Protein AF-A0A534WRQ4-F1 (afdb_monomer_lite)

Radius of gyration: 38.06 Å; chains: 1; bounding box: 115×47×83 Å

Structure (mmCIF, N/CA/C/O backbone):
data_AF-A0A534WRQ4-F1
#
_entry.id   AF-A0A534WRQ4-F1
#
loop_
_atom_site.group_PDB
_atom_site.id
_atom_site.type_symbol
_atom_site.label_atom_id
_atom_site.label_alt_id
_atom_site.label_comp_id
_atom_site.label_asym_id
_atom_site.label_entity_id
_atom_site.label_seq_id
_atom_site.pdbx_PDB_ins_code
_atom_site.Cartn_x
_atom_site.Cartn_y
_atom_site.Cartn_z
_atom_site.occupancy
_atom_site.B_iso_or_equiv
_atom_site.auth_seq_id
_atom_site.auth_comp_id
_atom_site.auth_asym_id
_atom_site.auth_atom_id
_atom_site.pdbx_PDB_model_num
ATOM 1 N N . MET A 1 1 ? 91.302 -6.970 -4.255 1.00 39.62 1 MET A N 1
ATOM 2 C CA . MET A 1 1 ? 91.090 -6.433 -5.615 1.00 39.62 1 MET A CA 1
ATOM 3 C C . MET A 1 1 ? 91.064 -7.611 -6.567 1.00 39.62 1 MET A C 1
ATOM 5 O O . MET A 1 1 ? 92.084 -8.259 -6.743 1.00 39.62 1 MET A O 1
ATOM 9 N N . ALA A 1 2 ? 89.869 -7.969 -7.032 1.00 38.47 2 ALA A N 1
ATOM 10 C CA . ALA A 1 2 ? 89.645 -9.095 -7.927 1.00 38.47 2 ALA A CA 1
ATOM 11 C C . ALA A 1 2 ? 89.909 -8.672 -9.373 1.00 38.47 2 ALA A C 1
ATOM 13 O O . ALA A 1 2 ? 89.496 -7.590 -9.784 1.00 38.47 2 ALA A O 1
ATOM 14 N N . GLY A 1 3 ? 90.555 -9.540 -10.140 1.00 40.44 3 GLY A N 1
ATOM 15 C CA . GLY A 1 3 ? 90.688 -9.369 -11.576 1.00 40.44 3 GLY A CA 1
ATOM 16 C C . GLY A 1 3 ? 91.765 -10.284 -12.115 1.00 40.44 3 GLY A C 1
ATOM 17 O O . GLY A 1 3 ? 92.932 -9.964 -11.963 1.00 40.44 3 GLY A O 1
ATOM 18 N N . LEU A 1 4 ? 91.346 -11.420 -12.674 1.00 45.25 4 LEU A N 1
ATOM 19 C CA . LEU A 1 4 ? 91.933 -12.155 -13.801 1.00 45.25 4 LEU A CA 1
ATOM 20 C C . LEU A 1 4 ? 91.255 -13.535 -13.854 1.00 45.25 4 LEU A C 1
ATOM 22 O O . LEU A 1 4 ? 91.391 -14.318 -12.924 1.00 45.25 4 LEU A O 1
ATOM 26 N N . GLN A 1 5 ? 90.538 -13.833 -14.936 1.00 46.25 5 GLN A N 1
ATOM 27 C CA . GLN A 1 5 ? 90.868 -14.941 -15.844 1.00 46.25 5 GLN A CA 1
ATOM 28 C C . GLN A 1 5 ? 89.691 -15.278 -16.754 1.00 46.25 5 GLN A C 1
ATOM 30 O O . GLN A 1 5 ? 88.673 -15.844 -16.367 1.00 46.25 5 GLN A O 1
ATOM 35 N N . GLN A 1 6 ? 89.921 -14.994 -18.023 1.00 53.56 6 GLN A N 1
ATOM 36 C CA . GLN A 1 6 ? 89.280 -15.642 -19.144 1.00 53.56 6 GLN A CA 1
ATOM 37 C C . GLN A 1 6 ? 90.076 -16.909 -19.475 1.00 53.56 6 GLN A C 1
ATOM 39 O O . GLN A 1 6 ? 91.280 -16.790 -19.683 1.00 53.56 6 GLN A O 1
ATOM 44 N N . SER A 1 7 ? 89.435 -18.088 -19.524 1.00 44.28 7 SER A N 1
ATOM 45 C CA . SER A 1 7 ? 89.744 -19.194 -20.460 1.00 44.28 7 SER A CA 1
ATOM 46 C C . SER A 1 7 ? 88.982 -20.494 -20.123 1.00 44.28 7 SER A C 1
ATOM 48 O O . SER A 1 7 ? 89.062 -20.990 -19.005 1.00 44.28 7 SER A O 1
ATOM 50 N N . ARG A 1 8 ? 88.381 -21.082 -21.174 1.00 48.06 8 ARG A N 1
ATOM 51 C CA . ARG A 1 8 ? 88.050 -22.510 -21.416 1.00 48.06 8 ARG A CA 1
ATOM 52 C C . ARG A 1 8 ? 86.743 -23.128 -20.870 1.00 48.06 8 ARG A C 1
ATOM 54 O O . ARG A 1 8 ? 86.638 -23.528 -19.725 1.00 48.06 8 ARG A O 1
ATOM 61 N N . ASN A 1 9 ? 85.844 -23.366 -21.837 1.00 42.94 9 ASN A N 1
ATOM 62 C CA . ASN A 1 9 ? 85.068 -24.591 -22.101 1.00 42.94 9 ASN A CA 1
ATOM 63 C C . ASN A 1 9 ? 84.327 -25.286 -20.946 1.00 42.94 9 ASN A C 1
ATOM 65 O O . ASN A 1 9 ? 84.918 -26.067 -20.208 1.00 42.94 9 ASN A O 1
ATOM 69 N N . VAL A 1 10 ? 82.989 -25.230 -20.993 1.00 44.06 10 VAL A N 1
ATOM 70 C CA . VAL A 1 10 ? 82.140 -26.336 -20.524 1.00 44.06 10 VAL A CA 1
ATOM 71 C C . VAL A 1 10 ? 81.099 -26.661 -21.594 1.00 44.06 10 VAL A C 1
ATOM 73 O O . VAL A 1 10 ? 80.142 -25.931 -21.831 1.00 44.06 10 VAL A O 1
ATOM 76 N N . ARG A 1 11 ? 81.325 -27.793 -22.259 1.00 44.84 11 ARG A N 1
ATOM 77 C CA . ARG A 1 11 ? 80.365 -28.493 -23.109 1.00 44.84 11 ARG A CA 1
ATOM 78 C C . ARG A 1 11 ? 79.366 -29.183 -22.172 1.00 44.84 11 ARG A C 1
ATOM 80 O O . ARG A 1 11 ? 79.690 -30.237 -21.637 1.00 44.84 11 ARG A O 1
ATOM 87 N N . LEU A 1 12 ? 78.182 -28.610 -21.951 1.00 45.75 12 LEU A N 1
ATOM 88 C CA . LEU A 1 12 ? 77.092 -29.335 -21.288 1.00 45.75 12 LEU A CA 1
ATOM 89 C C . LEU A 1 12 ? 76.340 -30.156 -22.335 1.00 45.75 12 LEU A C 1
ATOM 91 O O . LEU A 1 12 ? 75.411 -29.695 -22.994 1.00 45.75 12 LEU A O 1
ATOM 95 N N . ALA A 1 13 ? 76.836 -31.380 -22.509 1.00 36.38 13 ALA A N 1
ATOM 96 C CA . ALA A 1 13 ? 76.091 -32.485 -23.082 1.00 36.38 13 ALA A CA 1
ATOM 97 C C . ALA A 1 13 ? 74.840 -32.778 -22.234 1.00 36.38 13 ALA A C 1
ATOM 99 O O . ALA A 1 13 ? 74.802 -32.504 -21.036 1.00 36.38 13 ALA A O 1
ATOM 100 N N . GLY A 1 14 ? 73.812 -33.294 -22.906 1.00 43.78 14 GLY A N 1
ATOM 101 C CA . GLY A 1 14 ? 72.444 -33.397 -22.416 1.00 43.78 14 GLY A CA 1
ATOM 102 C C . GLY A 1 14 ? 72.218 -34.201 -21.133 1.00 43.78 14 GLY A C 1
ATOM 103 O O . GLY A 1 14 ? 72.964 -35.107 -20.775 1.00 43.78 14 GLY A O 1
ATOM 104 N N . GLY A 1 15 ? 71.088 -33.883 -20.500 1.00 37.03 15 GLY A N 1
ATOM 105 C CA . GLY A 1 15 ? 70.512 -34.618 -19.382 1.00 37.03 15 GLY A CA 1
ATOM 106 C C . GLY A 1 15 ? 69.087 -34.140 -19.083 1.00 37.03 15 GLY A C 1
ATOM 107 O O . GLY A 1 15 ? 68.886 -33.031 -18.608 1.00 37.03 15 GLY A O 1
ATOM 108 N N . SER A 1 16 ? 68.110 -35.001 -19.388 1.00 48.69 16 SER A N 1
ATOM 109 C CA . SER A 1 16 ? 66.722 -35.029 -18.889 1.00 48.69 16 SER A CA 1
ATOM 110 C C . SER A 1 16 ? 65.800 -33.808 -19.099 1.00 48.69 16 SER A C 1
ATOM 112 O O . SER A 1 16 ? 65.513 -33.066 -18.167 1.00 48.69 16 SER A O 1
ATOM 114 N N . ALA A 1 17 ? 65.164 -33.719 -20.273 1.00 45.12 17 ALA A N 1
ATOM 115 C CA . ALA A 1 17 ? 63.862 -33.045 -20.440 1.00 45.12 17 ALA A CA 1
ATOM 116 C C . ALA A 1 17 ? 62.812 -33.999 -21.047 1.00 45.12 17 ALA A C 1
ATOM 118 O O . ALA A 1 17 ? 61.989 -33.627 -21.873 1.00 45.12 17 ALA A O 1
ATOM 119 N N . GLY A 1 18 ? 62.862 -35.271 -20.644 1.00 48.09 18 GLY A N 1
ATOM 120 C CA . GLY A 1 18 ? 61.850 -36.276 -20.954 1.00 48.09 18 GLY A CA 1
ATOM 121 C C . GLY A 1 18 ? 60.850 -36.431 -19.815 1.00 48.09 18 GLY A C 1
ATOM 122 O O . GLY A 1 18 ? 60.901 -37.440 -19.117 1.00 48.09 18 GLY A O 1
ATOM 123 N N . ARG A 1 19 ? 59.943 -35.464 -19.597 1.00 52.03 19 ARG A N 1
ATOM 124 C CA . ARG A 1 19 ? 58.795 -35.758 -18.714 1.00 52.03 19 ARG A CA 1
ATOM 125 C C . ARG A 1 19 ? 57.470 -35.023 -18.933 1.00 52.03 19 ARG A C 1
ATOM 127 O O . ARG A 1 19 ? 56.498 -35.471 -18.342 1.00 52.03 19 ARG A O 1
ATOM 134 N N . TYR A 1 20 ? 57.351 -34.006 -19.800 1.00 46.22 20 TYR A N 1
ATOM 135 C CA . TYR A 1 20 ? 56.036 -33.375 -20.062 1.00 46.22 20 TYR A CA 1
ATOM 136 C C . TYR A 1 20 ? 55.861 -32.924 -21.529 1.00 46.22 20 TYR A C 1
ATOM 138 O O . TYR A 1 20 ? 56.094 -31.761 -21.859 1.00 46.22 20 TYR A O 1
ATOM 146 N N . PRO A 1 21 ? 55.409 -33.810 -22.434 1.00 46.62 21 PRO A N 1
ATOM 147 C CA . PRO A 1 21 ? 55.139 -33.462 -23.837 1.00 46.62 21 PRO A CA 1
ATOM 148 C C . PRO A 1 21 ? 53.983 -32.461 -24.034 1.00 46.62 21 PRO A C 1
ATOM 150 O O . PRO A 1 21 ? 53.827 -31.906 -25.115 1.00 46.62 21 PRO A O 1
ATOM 153 N N . TRP A 1 22 ? 53.165 -32.213 -23.005 1.00 44.53 22 TRP A N 1
ATOM 154 C CA . TRP A 1 22 ? 52.013 -31.302 -23.051 1.00 44.53 22 TRP A CA 1
ATOM 155 C C . TRP A 1 22 ? 52.356 -29.839 -22.719 1.00 44.53 22 TRP A C 1
ATOM 157 O O . TRP A 1 22 ? 51.554 -28.946 -22.989 1.00 44.53 22 TRP A O 1
ATOM 167 N N . ALA A 1 23 ? 53.546 -29.558 -22.177 1.00 45.84 23 ALA A N 1
ATOM 168 C CA . ALA A 1 23 ? 53.916 -28.210 -21.735 1.00 45.84 23 ALA A CA 1
ATOM 169 C C . ALA A 1 23 ? 54.092 -27.213 -22.901 1.00 45.84 23 ALA A C 1
ATOM 171 O O . ALA A 1 23 ? 53.883 -26.014 -22.735 1.00 45.84 23 ALA A O 1
ATOM 172 N N . SER A 1 24 ? 54.402 -27.689 -24.112 1.00 48.47 24 SER A N 1
ATOM 173 C CA . SER A 1 24 ? 54.449 -26.857 -25.323 1.00 48.47 24 SER A CA 1
ATOM 174 C C . SER A 1 24 ? 53.082 -26.687 -26.007 1.00 48.47 24 SER A C 1
ATOM 176 O O . SER A 1 24 ? 52.925 -25.780 -26.826 1.00 48.47 24 SER A O 1
ATOM 178 N N . ALA A 1 25 ? 52.074 -27.491 -25.639 1.00 45.06 25 ALA A N 1
ATOM 179 C CA . ALA A 1 25 ? 50.706 -27.411 -26.164 1.00 45.06 25 ALA A CA 1
ATOM 180 C C . ALA A 1 25 ? 49.831 -26.360 -25.447 1.00 45.06 25 ALA A C 1
ATOM 182 O O . ALA A 1 25 ? 48.786 -25.972 -25.969 1.00 45.06 25 ALA A O 1
ATOM 183 N N . LEU A 1 26 ? 50.299 -25.819 -24.315 1.00 45.81 26 LEU A N 1
ATOM 184 C CA . LEU A 1 26 ? 49.704 -24.673 -23.606 1.00 45.81 26 LEU A CA 1
ATOM 185 C C . LEU A 1 26 ? 49.950 -23.318 -24.293 1.00 45.81 26 LEU A C 1
ATOM 187 O O . LEU A 1 26 ? 49.599 -22.262 -23.774 1.00 45.81 26 LEU A O 1
ATOM 191 N N . ARG A 1 27 ? 50.484 -23.329 -25.519 1.00 43.56 27 ARG A N 1
ATOM 192 C CA . ARG A 1 27 ? 50.545 -22.168 -26.418 1.00 43.56 27 ARG A CA 1
ATOM 193 C C . ARG A 1 27 ? 49.238 -21.981 -27.219 1.00 43.56 27 ARG A C 1
ATOM 195 O O . ARG A 1 27 ? 49.268 -21.480 -28.337 1.00 43.56 27 ARG A O 1
ATOM 202 N N . ARG A 1 28 ? 48.088 -22.380 -26.657 1.00 40.16 28 ARG A N 1
ATOM 203 C CA . ARG A 1 28 ? 46.724 -22.061 -27.128 1.00 40.16 28 ARG A CA 1
ATOM 204 C C . ARG A 1 28 ? 45.994 -21.243 -26.057 1.00 40.16 28 ARG A C 1
ATOM 206 O O . ARG A 1 28 ? 45.138 -21.738 -25.335 1.00 40.16 28 ARG A O 1
ATOM 213 N N . ARG A 1 29 ? 46.387 -19.972 -25.969 1.00 39.34 29 ARG A N 1
ATOM 214 C CA . ARG A 1 29 ? 45.835 -18.897 -25.126 1.00 39.34 29 ARG A CA 1
ATOM 215 C C . ARG A 1 29 ? 44.393 -18.501 -25.508 1.00 39.34 29 ARG A C 1
ATOM 217 O O . ARG A 1 29 ? 44.153 -17.355 -25.873 1.00 39.34 29 ARG A O 1
ATOM 224 N N . GLN A 1 30 ? 43.438 -19.428 -25.504 1.00 44.81 30 GLN A N 1
ATOM 225 C CA . GLN A 1 30 ? 42.046 -19.101 -25.866 1.00 44.81 30 GLN A CA 1
ATOM 226 C C . GLN A 1 30 ? 40.988 -19.752 -24.964 1.00 44.81 30 GLN A C 1
ATOM 228 O O . GLN A 1 30 ? 39.822 -19.817 -25.333 1.00 44.81 30 GLN A O 1
ATOM 233 N N . PHE A 1 31 ? 41.374 -20.199 -23.764 1.00 41.06 31 PHE A N 1
ATOM 234 C CA . PHE A 1 31 ? 40.443 -20.740 -22.762 1.00 41.06 31 PHE A CA 1
ATOM 235 C C . PHE A 1 31 ? 40.635 -20.156 -21.351 1.00 41.06 31 PHE A C 1
ATOM 237 O O . PHE A 1 31 ? 40.100 -20.685 -20.382 1.00 41.06 31 PHE A O 1
ATOM 244 N N . ASP A 1 32 ? 41.332 -19.027 -21.214 1.00 35.56 32 ASP A N 1
ATOM 245 C CA . ASP A 1 32 ? 41.704 -18.482 -19.899 1.00 35.56 32 ASP A CA 1
ATOM 246 C C . ASP A 1 32 ? 40.611 -17.646 -19.202 1.00 35.56 32 ASP A C 1
ATOM 248 O O . ASP A 1 32 ? 40.884 -17.006 -18.188 1.00 35.56 32 ASP A O 1
ATOM 252 N N . HIS A 1 33 ? 39.360 -17.630 -19.681 1.00 44.75 33 HIS A N 1
ATOM 253 C CA . HIS A 1 33 ? 38.300 -16.796 -19.080 1.00 44.75 33 HIS A CA 1
ATOM 254 C C . HIS A 1 33 ? 37.044 -17.536 -18.589 1.00 44.75 33 HIS A C 1
ATOM 256 O O . HIS A 1 33 ? 36.057 -16.872 -18.281 1.00 44.75 33 HIS A O 1
ATOM 262 N N . CYS A 1 34 ? 37.040 -18.871 -18.448 1.00 40.97 34 CYS A N 1
ATOM 263 C CA . CYS A 1 34 ? 35.805 -19.573 -18.038 1.00 40.97 34 CYS A CA 1
ATOM 264 C C . CYS A 1 34 ? 35.895 -20.785 -17.092 1.00 40.97 34 CYS A C 1
ATOM 266 O O . CYS A 1 34 ? 34.865 -21.411 -16.870 1.00 40.97 34 CYS A O 1
ATOM 268 N N . ALA A 1 35 ? 37.027 -21.127 -16.469 1.00 37.06 35 ALA A N 1
ATOM 269 C CA . ALA A 1 35 ? 37.080 -22.340 -15.633 1.00 37.06 35 ALA A CA 1
ATOM 270 C C . ALA A 1 35 ? 37.512 -22.095 -14.175 1.00 37.06 35 ALA A C 1
ATOM 272 O O . ALA A 1 35 ? 38.708 -22.133 -13.885 1.00 37.06 35 ALA A O 1
ATOM 273 N N . PRO A 1 36 ? 36.578 -21.947 -13.213 1.00 47.31 36 PRO A N 1
ATOM 274 C CA . PRO A 1 36 ? 36.867 -22.133 -11.802 1.00 47.31 36 PRO A CA 1
ATOM 275 C C . PRO A 1 36 ? 36.215 -23.439 -11.325 1.00 47.31 36 PRO A C 1
ATOM 277 O O . PRO A 1 36 ? 35.153 -23.421 -10.713 1.00 47.31 36 PRO A O 1
ATOM 280 N N . SER A 1 37 ? 36.813 -24.595 -11.619 1.00 51.47 37 SER A N 1
ATOM 281 C CA . SER A 1 37 ? 36.342 -25.859 -11.018 1.00 51.47 37 SER A CA 1
ATOM 282 C C . SER A 1 37 ? 37.437 -26.836 -10.589 1.00 51.47 37 SER A C 1
ATOM 284 O O . SER A 1 37 ? 37.161 -27.701 -9.767 1.00 51.47 37 SER A O 1
ATOM 286 N N . ALA A 1 38 ? 38.694 -26.675 -11.011 1.00 40.94 38 ALA A N 1
ATOM 287 C CA . ALA A 1 38 ? 39.758 -27.588 -10.570 1.00 40.94 38 ALA A CA 1
ATOM 288 C C . ALA A 1 38 ? 40.421 -27.167 -9.242 1.00 40.94 38 ALA A C 1
ATOM 290 O O . ALA A 1 38 ? 40.716 -28.012 -8.403 1.00 40.94 38 ALA A O 1
ATOM 291 N N . ALA A 1 39 ? 40.605 -25.862 -9.003 1.00 43.72 39 ALA A N 1
ATOM 292 C CA . ALA A 1 39 ? 41.222 -25.357 -7.767 1.00 43.72 39 ALA A CA 1
ATOM 293 C C . ALA A 1 39 ? 40.297 -25.448 -6.534 1.00 43.72 39 ALA A C 1
ATOM 295 O O . ALA A 1 39 ? 40.766 -25.379 -5.402 1.00 43.72 39 ALA A O 1
ATOM 296 N N . LEU A 1 40 ? 38.987 -25.611 -6.758 1.00 46.88 40 LEU A N 1
ATOM 297 C CA . LEU A 1 40 ? 37.963 -25.655 -5.712 1.00 46.88 40 LEU A CA 1
ATOM 298 C C . LEU A 1 40 ? 37.892 -27.022 -5.008 1.00 46.88 40 LEU A C 1
ATOM 300 O O . LEU A 1 40 ? 37.515 -27.082 -3.843 1.00 46.88 40 LEU A O 1
ATOM 304 N N . LEU A 1 41 ? 38.295 -28.111 -5.674 1.00 43.12 41 LEU A N 1
ATOM 305 C CA . LEU A 1 41 ? 38.217 -29.460 -5.097 1.00 43.12 41 LEU A CA 1
ATOM 306 C C . LEU A 1 41 ? 39.355 -29.777 -4.115 1.00 43.12 41 LEU A C 1
ATOM 308 O O . LEU A 1 41 ? 39.141 -30.542 -3.186 1.00 43.12 41 LEU A O 1
ATOM 312 N N . LEU A 1 42 ? 40.528 -29.145 -4.243 1.00 45.41 42 LEU A N 1
ATOM 313 C CA . LEU A 1 42 ? 41.663 -29.359 -3.326 1.00 45.41 42 LEU A CA 1
ATOM 314 C C . LEU A 1 42 ? 41.601 -28.514 -2.039 1.00 45.41 42 LEU A C 1
ATOM 316 O O . LEU A 1 42 ? 42.495 -28.605 -1.202 1.00 45.41 42 LEU A O 1
ATOM 320 N N . ARG A 1 43 ? 40.568 -27.675 -1.865 1.00 42.09 43 ARG A N 1
ATOM 321 C CA . ARG A 1 43 ? 40.369 -26.848 -0.655 1.00 42.09 43 ARG A CA 1
ATOM 322 C C . ARG A 1 43 ? 39.213 -27.336 0.231 1.00 42.09 43 ARG A C 1
ATOM 324 O O . ARG A 1 43 ? 38.916 -26.698 1.233 1.00 42.09 43 ARG A O 1
ATOM 331 N N . LEU A 1 44 ? 38.585 -28.464 -0.115 1.00 42.34 44 LEU A N 1
ATOM 332 C CA . LEU A 1 44 ? 37.506 -29.094 0.658 1.00 42.34 44 LEU A CA 1
ATOM 333 C C . LEU A 1 44 ? 37.994 -30.266 1.532 1.00 42.34 44 LEU A C 1
ATOM 335 O O . LEU A 1 44 ? 37.201 -31.137 1.864 1.00 42.34 44 LEU A O 1
ATOM 339 N N . GLU A 1 45 ? 39.276 -30.305 1.908 1.00 51.12 45 GLU A N 1
ATOM 340 C CA . GLU A 1 45 ? 39.816 -31.360 2.791 1.00 51.12 45 GLU A CA 1
ATOM 341 C C . GLU A 1 45 ? 40.279 -30.842 4.165 1.00 51.12 45 GLU A C 1
ATOM 343 O O . GLU A 1 45 ? 40.742 -31.603 5.004 1.00 51.12 45 GLU A O 1
ATOM 348 N N . SER A 1 46 ? 40.097 -29.551 4.452 1.00 43.28 46 SER A N 1
ATOM 349 C CA . SER A 1 46 ? 40.350 -28.991 5.784 1.00 43.28 46 SER A CA 1
ATOM 350 C C . SER A 1 46 ? 39.275 -27.964 6.139 1.00 43.28 46 SER A C 1
ATOM 352 O O . SER A 1 46 ? 39.497 -26.753 6.087 1.00 43.28 46 SER A O 1
ATOM 354 N N . LEU A 1 47 ? 38.072 -28.457 6.431 1.00 43.94 47 LEU A N 1
ATOM 355 C CA . LEU A 1 47 ? 37.096 -27.694 7.199 1.00 43.94 47 LEU A CA 1
ATOM 356 C C . LEU A 1 47 ? 37.454 -27.872 8.670 1.00 43.94 47 LEU A C 1
ATOM 358 O O . LEU A 1 47 ? 37.237 -28.953 9.208 1.00 43.94 47 LEU A O 1
ATOM 362 N N . ASP A 1 48 ? 37.984 -26.823 9.294 1.00 44.94 48 ASP A N 1
ATOM 363 C CA . ASP A 1 48 ? 38.076 -26.760 10.747 1.00 44.94 48 ASP A CA 1
ATOM 364 C C . ASP A 1 48 ? 37.584 -25.406 11.281 1.00 44.94 48 ASP A C 1
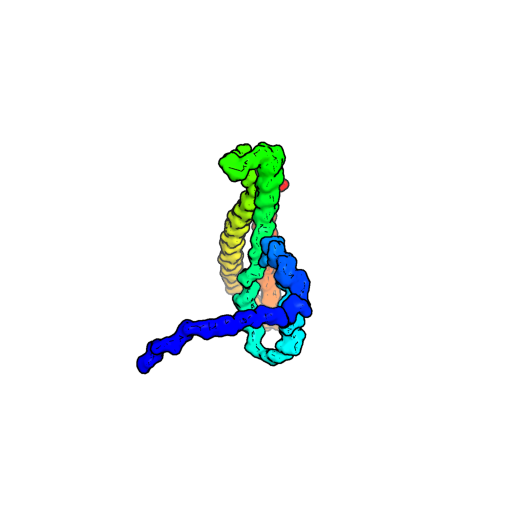ATOM 366 O O . ASP A 1 48 ? 37.886 -24.343 10.742 1.00 44.94 48 ASP A O 1
ATOM 370 N N . GLU A 1 49 ? 36.734 -25.529 12.295 1.00 49.09 49 GLU A N 1
ATOM 371 C CA . GLU A 1 49 ? 36.273 -24.570 13.303 1.00 49.09 49 GLU A CA 1
ATOM 372 C C . GLU A 1 49 ? 35.759 -23.146 12.946 1.00 49.09 49 GLU A C 1
ATOM 374 O O . GLU A 1 49 ? 36.445 -22.133 12.925 1.00 49.09 49 GLU A O 1
ATOM 379 N N . ARG A 1 50 ? 34.425 -23.068 12.836 1.00 55.69 50 ARG A N 1
ATOM 380 C CA . ARG A 1 50 ? 33.500 -22.392 13.783 1.00 55.69 50 ARG A CA 1
ATOM 381 C C . ARG A 1 50 ? 33.572 -20.883 14.125 1.00 55.69 50 ARG A C 1
ATOM 383 O O . ARG A 1 50 ? 32.779 -20.502 14.986 1.00 55.69 50 ARG A O 1
ATOM 390 N N . SER A 1 51 ? 34.332 -19.995 13.470 1.00 46.06 51 SER A N 1
ATOM 391 C CA . SER A 1 51 ? 34.255 -18.554 13.855 1.00 46.06 51 SER A CA 1
ATOM 392 C C . SER A 1 51 ? 34.370 -17.449 12.791 1.00 46.06 51 SER A C 1
ATOM 394 O O . SER A 1 51 ? 34.374 -16.290 13.182 1.00 46.06 51 SER A O 1
ATOM 396 N N . ASP A 1 52 ? 34.311 -17.733 11.484 1.00 44.94 52 ASP A N 1
ATOM 397 C CA . ASP A 1 52 ? 34.397 -16.680 10.436 1.00 44.94 52 ASP A CA 1
ATOM 398 C C . ASP A 1 52 ? 33.165 -16.590 9.504 1.00 44.94 52 ASP A C 1
ATOM 400 O O . ASP A 1 52 ? 33.212 -16.037 8.403 1.00 44.94 52 ASP A O 1
ATOM 404 N N . PHE A 1 53 ? 32.011 -17.118 9.928 1.00 47.69 53 PHE A N 1
ATOM 405 C CA . PHE A 1 53 ? 30.798 -17.154 9.090 1.00 47.69 53 PHE A CA 1
ATOM 406 C C . PHE A 1 53 ? 30.117 -15.781 8.909 1.00 47.69 53 PHE A C 1
ATOM 408 O O . PHE A 1 53 ? 29.339 -15.605 7.973 1.00 47.69 53 PHE A O 1
ATOM 415 N N . ALA A 1 54 ? 30.404 -14.803 9.776 1.00 44.72 54 ALA A N 1
ATOM 416 C CA . ALA A 1 54 ? 29.744 -13.493 9.766 1.00 44.72 54 ALA A CA 1
ATOM 417 C C . ALA A 1 54 ? 30.400 -12.472 8.815 1.00 44.72 54 ALA A C 1
ATOM 419 O O . ALA A 1 54 ? 29.694 -11.645 8.237 1.00 44.72 54 ALA A O 1
ATOM 420 N N . GLU A 1 55 ? 31.712 -12.560 8.572 1.00 42.69 55 GLU A N 1
ATOM 421 C CA . GLU A 1 55 ? 32.401 -11.681 7.610 1.00 42.69 55 GLU A CA 1
ATOM 422 C C . GLU A 1 55 ? 32.377 -12.260 6.179 1.00 42.69 55 GLU A C 1
ATOM 424 O O . GLU A 1 55 ? 32.377 -11.516 5.199 1.00 42.69 55 GLU A O 1
ATOM 429 N N . ALA A 1 56 ? 32.211 -13.583 6.033 1.00 43.41 56 ALA A N 1
ATOM 430 C CA . ALA A 1 56 ? 32.098 -14.261 4.735 1.00 43.41 56 ALA A CA 1
ATOM 431 C C . ALA A 1 56 ? 30.780 -13.979 3.977 1.00 43.41 56 ALA A C 1
ATOM 433 O O . ALA A 1 56 ? 30.696 -14.225 2.771 1.00 43.41 56 ALA A O 1
ATOM 434 N N . ILE A 1 57 ? 29.752 -13.454 4.657 1.00 42.56 57 ILE A N 1
ATOM 435 C CA . ILE A 1 57 ? 28.465 -13.082 4.042 1.00 42.56 57 ILE A CA 1
ATOM 436 C C . ILE A 1 57 ? 28.516 -11.660 3.445 1.00 42.56 57 ILE A C 1
ATOM 438 O O . ILE A 1 57 ? 27.757 -11.362 2.522 1.00 42.56 57 ILE A O 1
ATOM 442 N N . ARG A 1 58 ? 29.450 -10.797 3.883 1.00 48.28 58 ARG A N 1
ATOM 443 C CA . ARG A 1 58 ? 29.611 -9.425 3.355 1.00 48.28 58 ARG A CA 1
ATOM 444 C C . ARG A 1 58 ? 30.550 -9.298 2.151 1.00 48.28 58 ARG A C 1
ATOM 446 O O . ARG A 1 58 ? 30.437 -8.312 1.431 1.00 48.28 58 ARG A O 1
ATOM 453 N N . ASP A 1 59 ? 31.386 -10.296 1.865 1.00 39.16 59 ASP A N 1
ATOM 454 C CA . ASP A 1 59 ? 32.332 -10.279 0.732 1.00 39.16 59 ASP A CA 1
ATOM 455 C C . ASP A 1 59 ? 31.921 -11.232 -0.411 1.00 39.16 59 ASP A C 1
ATOM 457 O O . ASP A 1 59 ? 32.729 -11.929 -1.024 1.00 39.16 59 ASP A O 1
ATOM 461 N N . ARG A 1 60 ? 30.611 -11.332 -0.684 1.00 42.53 60 ARG A N 1
ATOM 462 C CA . ARG A 1 60 ? 30.068 -12.250 -1.703 1.00 42.53 60 ARG A CA 1
ATOM 463 C C . ARG A 1 60 ? 28.997 -11.619 -2.589 1.00 42.53 60 ARG A C 1
ATOM 465 O O . ARG A 1 60 ? 27.952 -12.203 -2.849 1.00 42.53 60 ARG A O 1
ATOM 472 N N . GLN A 1 61 ? 29.293 -10.430 -3.111 1.00 45.91 61 GLN A N 1
ATOM 473 C CA . GLN A 1 61 ? 28.620 -9.902 -4.308 1.00 45.91 61 GLN A CA 1
ATOM 474 C C . GLN A 1 61 ? 29.553 -9.264 -5.347 1.00 45.91 61 GLN A C 1
ATOM 476 O O . GLN A 1 61 ? 29.086 -8.866 -6.415 1.00 45.91 61 GLN A O 1
ATOM 481 N N . LEU A 1 62 ? 30.871 -9.247 -5.129 1.00 51.66 62 LEU A N 1
ATOM 482 C CA . LEU A 1 62 ? 31.819 -8.941 -6.197 1.00 51.66 62 LEU A CA 1
ATOM 483 C C . LEU A 1 62 ? 32.417 -10.238 -6.752 1.00 51.66 62 LEU A C 1
ATOM 485 O O . LEU A 1 62 ? 33.076 -10.973 -6.032 1.00 51.66 62 LEU A O 1
ATOM 489 N N . ARG A 1 63 ? 32.234 -10.448 -8.064 1.00 45.66 63 ARG A N 1
ATOM 490 C CA . ARG A 1 63 ? 32.823 -11.492 -8.939 1.00 45.66 63 ARG A CA 1
ATOM 491 C C . ARG A 1 63 ? 31.944 -12.666 -9.384 1.00 45.66 63 ARG A C 1
ATOM 493 O O . ARG A 1 63 ? 32.451 -13.760 -9.579 1.00 45.66 63 ARG A O 1
ATOM 500 N N . LEU A 1 64 ? 30.688 -12.404 -9.743 1.00 43.03 64 LEU A N 1
ATOM 501 C CA . LEU A 1 64 ? 30.043 -13.137 -10.851 1.00 43.03 64 LEU A CA 1
ATOM 502 C C . LEU A 1 64 ? 29.345 -12.188 -11.838 1.00 43.03 64 LEU A C 1
ATOM 504 O O . LEU A 1 64 ? 28.241 -12.433 -12.314 1.00 43.03 64 LEU A O 1
ATOM 508 N N . ARG A 1 65 ? 30.013 -11.083 -12.186 1.00 47.44 65 ARG A N 1
ATOM 509 C CA . ARG A 1 65 ? 29.720 -10.360 -13.429 1.00 47.44 65 ARG A CA 1
ATOM 510 C C . ARG A 1 65 ? 30.549 -11.029 -14.527 1.00 47.44 65 ARG A C 1
ATOM 512 O O . ARG A 1 65 ? 31.647 -10.583 -14.838 1.00 47.44 65 ARG A O 1
ATOM 519 N N . CYS A 1 66 ? 30.079 -12.166 -15.030 1.00 41.00 66 CYS A N 1
ATOM 520 C CA . CYS A 1 66 ? 30.698 -12.786 -16.196 1.00 41.00 66 CYS A CA 1
ATOM 521 C C . CYS A 1 66 ? 30.599 -11.808 -17.392 1.00 41.00 66 CYS A C 1
ATOM 523 O O . CYS A 1 66 ? 29.509 -11.275 -17.617 1.00 41.00 66 CYS A O 1
ATOM 525 N N . PRO A 1 67 ? 31.673 -11.575 -18.171 1.00 49.00 67 PRO A N 1
ATOM 526 C CA . PRO A 1 67 ? 31.684 -10.642 -19.312 1.00 49.00 67 PRO A CA 1
ATOM 527 C C . PRO A 1 67 ? 30.906 -11.112 -20.558 1.00 49.00 67 PRO A C 1
ATOM 529 O O . PRO A 1 67 ? 31.136 -10.630 -21.658 1.00 49.00 67 PRO A O 1
ATOM 532 N N . CYS A 1 68 ? 30.036 -12.117 -20.447 1.00 48.91 68 CYS A N 1
ATOM 533 C CA . CYS A 1 68 ? 29.392 -12.746 -21.604 1.00 48.91 68 CYS A CA 1
ATOM 534 C C . CYS A 1 68 ? 27.989 -12.207 -21.934 1.00 48.91 68 CYS A C 1
ATOM 536 O O . CYS A 1 68 ? 27.353 -12.720 -22.853 1.00 48.91 68 CYS A O 1
ATOM 538 N N . ARG A 1 69 ? 27.502 -11.144 -21.271 1.00 46.44 69 ARG A N 1
ATOM 539 C CA . ARG A 1 69 ? 26.246 -10.476 -21.691 1.00 46.44 69 ARG A CA 1
ATOM 540 C C . ARG A 1 69 ? 26.412 -9.759 -23.046 1.00 46.44 69 ARG A C 1
ATOM 542 O O . ARG A 1 69 ? 25.453 -9.613 -23.797 1.00 46.44 69 ARG A O 1
ATOM 549 N N . ASP A 1 70 ? 27.638 -9.379 -23.367 1.00 53.50 70 ASP A N 1
ATOM 550 C CA . ASP A 1 70 ? 28.084 -8.570 -24.502 1.00 53.50 70 ASP A CA 1
ATOM 551 C C . ASP A 1 70 ? 28.821 -9.388 -25.585 1.00 53.50 70 ASP A C 1
ATOM 553 O O . ASP A 1 70 ? 29.047 -8.896 -26.694 1.00 53.50 70 ASP A O 1
ATOM 557 N N . ALA A 1 71 ? 29.085 -10.676 -25.323 1.00 54.81 71 ALA A N 1
ATOM 558 C CA . ALA A 1 71 ? 29.661 -11.608 -26.299 1.00 54.81 71 ALA A CA 1
ATOM 559 C C . ALA A 1 71 ? 28.772 -11.782 -27.547 1.00 54.81 71 ALA A C 1
ATOM 561 O O . ALA A 1 71 ? 29.274 -11.839 -28.665 1.00 54.81 71 ALA A O 1
ATOM 562 N N . SER A 1 72 ? 27.443 -11.742 -27.379 1.00 59.53 72 SER A N 1
ATOM 563 C CA . SER A 1 72 ? 26.492 -11.879 -28.494 1.00 59.53 72 SER A CA 1
ATOM 564 C C . SER A 1 72 ? 26.650 -10.798 -29.576 1.00 59.53 72 SER A C 1
ATOM 566 O O . SER A 1 72 ? 26.515 -11.087 -30.764 1.00 59.53 72 SER A O 1
ATOM 568 N N . SER A 1 73 ? 26.971 -9.559 -29.191 1.00 62.34 73 SER A N 1
ATOM 569 C CA . SER A 1 73 ? 27.193 -8.460 -30.140 1.00 62.34 73 SER A CA 1
ATOM 570 C C . SER A 1 73 ? 28.565 -8.508 -30.813 1.00 62.34 73 SER A C 1
ATOM 572 O O . SER A 1 73 ? 28.682 -8.092 -31.966 1.00 62.34 73 SER A O 1
ATOM 574 N N . LEU A 1 74 ? 29.584 -9.030 -30.124 1.00 68.31 74 LEU A N 1
ATOM 575 C CA . LEU A 1 74 ? 30.930 -9.211 -30.675 1.00 68.31 74 LEU A CA 1
ATOM 576 C C . LEU A 1 74 ? 30.945 -10.314 -31.737 1.00 68.31 74 LEU A C 1
ATOM 578 O O . LEU A 1 74 ? 31.443 -10.092 -32.839 1.00 68.31 74 LEU A O 1
ATOM 582 N N . ASP A 1 75 ? 30.313 -11.453 -31.461 1.00 71.44 75 ASP A N 1
ATOM 583 C CA . ASP A 1 75 ? 30.210 -12.555 -32.423 1.00 71.44 75 ASP A CA 1
ATOM 584 C C . ASP A 1 75 ? 29.401 -12.144 -33.664 1.00 71.44 75 ASP A C 1
ATOM 586 O O . ASP A 1 75 ? 29.787 -12.434 -34.800 1.00 71.44 75 ASP A O 1
ATOM 590 N N . ALA A 1 76 ? 28.316 -11.384 -33.467 1.00 73.25 76 ALA A N 1
ATOM 591 C CA . ALA A 1 76 ? 27.531 -10.817 -34.562 1.00 73.25 76 ALA A CA 1
ATOM 592 C C . ALA A 1 76 ? 28.354 -9.846 -35.428 1.00 73.25 76 ALA A C 1
ATOM 594 O O . ALA A 1 76 ? 28.227 -9.860 -36.653 1.00 73.25 76 ALA A O 1
ATOM 595 N N . PHE A 1 77 ? 29.226 -9.038 -34.818 1.00 78.75 77 PHE A N 1
ATOM 596 C CA . PHE A 1 77 ? 30.110 -8.119 -35.535 1.00 78.75 77 PHE A CA 1
ATOM 597 C C . PHE A 1 77 ? 31.098 -8.858 -36.441 1.00 78.75 77 PHE A C 1
ATOM 599 O O . PHE A 1 77 ? 31.209 -8.527 -37.624 1.00 78.75 77 PHE A O 1
ATOM 606 N N . PHE A 1 78 ? 31.767 -9.892 -35.926 1.00 77.12 78 PHE A N 1
ATOM 607 C CA . PHE A 1 78 ? 32.715 -10.680 -36.718 1.00 77.12 78 PHE A CA 1
ATOM 608 C C . PHE A 1 78 ? 32.026 -11.448 -37.855 1.00 77.12 78 PHE A C 1
ATOM 610 O O . PHE A 1 78 ? 32.523 -11.436 -38.983 1.00 77.12 78 PHE A O 1
ATOM 617 N N . LEU A 1 79 ? 30.850 -12.037 -37.608 1.00 79.75 79 LEU A N 1
ATOM 618 C CA . LEU A 1 79 ? 30.069 -12.733 -38.638 1.00 79.75 79 LEU A CA 1
ATOM 619 C C . LEU A 1 79 ? 29.592 -11.794 -39.758 1.00 79.75 79 LEU A C 1
ATOM 621 O O . LEU A 1 79 ? 29.667 -12.150 -40.938 1.00 79.75 79 LEU A O 1
ATOM 625 N N . LEU A 1 80 ? 29.119 -10.592 -39.414 1.00 78.50 80 LEU A N 1
ATOM 626 C CA . LEU A 1 80 ? 28.680 -9.598 -40.398 1.00 78.50 80 LEU A CA 1
ATOM 627 C C . LEU A 1 80 ? 29.859 -9.045 -41.201 1.00 78.50 80 LEU A C 1
ATOM 629 O O . LEU A 1 80 ? 29.767 -8.948 -42.424 1.00 78.50 80 LEU A O 1
ATOM 633 N N . ARG A 1 81 ? 31.002 -8.788 -40.558 1.00 78.88 81 ARG A N 1
ATOM 634 C CA . ARG A 1 81 ? 32.223 -8.339 -41.241 1.00 78.88 81 ARG A CA 1
ATOM 635 C C . ARG A 1 81 ? 32.751 -9.384 -42.227 1.00 78.88 81 ARG A C 1
ATOM 637 O O . ARG A 1 81 ? 33.107 -9.038 -43.354 1.00 78.88 81 ARG A O 1
ATOM 644 N N . GLN A 1 82 ? 32.733 -10.659 -41.833 1.00 82.31 82 GLN A N 1
ATOM 645 C CA . GLN A 1 82 ? 33.136 -11.776 -42.689 1.00 82.31 82 GLN A CA 1
ATOM 646 C C . GLN A 1 82 ? 32.199 -11.936 -43.896 1.00 82.31 82 GLN A C 1
ATOM 648 O O . GLN A 1 82 ? 32.672 -12.153 -45.013 1.00 82.31 82 GLN A O 1
ATOM 653 N N . ARG A 1 83 ? 30.879 -11.774 -43.709 1.00 80.38 83 ARG A N 1
ATOM 654 C CA . ARG A 1 83 ? 29.909 -11.789 -44.822 1.00 80.38 83 ARG A CA 1
ATOM 655 C C . ARG A 1 83 ? 30.056 -10.592 -45.760 1.00 80.38 83 ARG A C 1
ATOM 657 O O . ARG A 1 83 ? 29.941 -10.776 -46.968 1.00 80.38 83 ARG A O 1
ATOM 664 N N . HIS A 1 84 ? 30.355 -9.406 -45.233 1.00 80.31 84 HIS A N 1
ATOM 665 C CA . HIS A 1 84 ? 30.567 -8.192 -46.027 1.00 80.31 84 HIS A CA 1
ATOM 666 C C . HIS A 1 84 ? 31.972 -8.089 -46.654 1.00 80.31 84 HIS A C 1
ATOM 668 O O . HIS A 1 84 ? 32.247 -7.115 -47.348 1.00 80.31 84 HIS A O 1
ATOM 674 N N . ARG A 1 85 ? 32.850 -9.091 -46.459 1.00 76.00 85 ARG A N 1
ATOM 675 C CA . ARG A 1 85 ? 34.219 -9.152 -47.021 1.00 76.00 85 ARG A CA 1
ATOM 676 C C . ARG A 1 85 ? 35.025 -7.861 -46.804 1.00 76.00 85 ARG A C 1
ATOM 678 O O . ARG A 1 85 ? 35.793 -7.443 -47.668 1.00 76.00 85 ARG A O 1
ATOM 685 N N . LEU A 1 86 ? 34.849 -7.228 -45.648 1.00 74.38 86 LEU A N 1
ATOM 686 C CA . LEU A 1 86 ? 35.564 -6.003 -45.299 1.00 74.38 86 LEU A CA 1
ATOM 687 C C . LEU A 1 86 ? 36.996 -6.354 -44.873 1.00 74.38 86 LEU A C 1
ATOM 689 O O . LEU A 1 86 ? 37.188 -7.192 -43.993 1.00 74.38 86 LEU A O 1
ATOM 693 N N . SER A 1 87 ? 37.991 -5.704 -45.484 1.00 67.00 87 SER A N 1
ATOM 694 C CA . SER A 1 87 ? 39.402 -5.808 -45.077 1.00 67.00 87 SER A CA 1
ATOM 695 C C . SER A 1 87 ? 39.591 -5.317 -43.632 1.00 67.00 87 SER A C 1
ATOM 697 O O . SER A 1 87 ? 38.792 -4.517 -43.135 1.00 67.00 87 SER A O 1
ATOM 699 N N . ASP A 1 88 ? 40.649 -5.757 -42.945 1.00 63.41 88 ASP A N 1
ATOM 700 C CA . ASP A 1 88 ? 40.911 -5.419 -41.532 1.00 63.41 88 ASP A CA 1
ATOM 701 C C . ASP A 1 88 ? 40.997 -3.904 -41.265 1.00 63.41 88 ASP A C 1
ATOM 703 O O . ASP A 1 88 ? 40.719 -3.456 -40.152 1.00 63.41 88 ASP A O 1
ATOM 707 N N . GLN A 1 89 ? 41.279 -3.103 -42.298 1.00 63.88 89 GLN A N 1
ATOM 708 C CA . GLN A 1 89 ? 41.383 -1.641 -42.218 1.00 63.88 89 GLN A CA 1
ATOM 709 C C . GLN A 1 89 ? 40.168 -0.868 -42.765 1.00 63.88 89 GLN A C 1
ATOM 711 O O . GLN A 1 89 ? 40.167 0.357 -42.717 1.00 63.88 89 GLN A O 1
ATOM 716 N N . ALA A 1 90 ? 39.143 -1.547 -43.292 1.00 66.62 90 ALA A N 1
ATOM 717 C CA . ALA A 1 90 ? 37.938 -0.887 -43.798 1.00 66.62 90 ALA A CA 1
ATOM 718 C C . ALA A 1 90 ? 36.951 -0.582 -42.657 1.00 66.62 90 ALA A C 1
ATOM 720 O O . ALA A 1 90 ? 36.698 -1.448 -41.812 1.00 66.62 90 ALA A O 1
ATOM 721 N N . GLU A 1 91 ? 36.380 0.627 -42.647 1.00 70.00 91 GLU A N 1
ATOM 722 C CA . GLU A 1 91 ? 35.333 0.991 -41.690 1.00 70.00 91 GLU A CA 1
ATOM 723 C C . GLU A 1 91 ? 34.063 0.147 -41.918 1.00 70.00 91 GLU A C 1
ATOM 725 O O . GLU A 1 91 ? 33.680 -0.117 -43.062 1.00 70.00 91 GLU A O 1
ATOM 730 N N . PRO A 1 92 ? 33.411 -0.330 -40.845 1.00 66.50 92 PRO A N 1
ATOM 731 C CA . PRO A 1 92 ? 32.208 -1.144 -40.955 1.00 66.50 92 PRO A CA 1
ATOM 732 C C . PRO A 1 92 ? 30.992 -0.320 -41.412 1.00 66.50 92 PRO A C 1
ATOM 734 O O . PRO A 1 92 ? 30.593 0.629 -40.746 1.00 66.50 92 PRO A O 1
ATOM 737 N N . ASP A 1 93 ? 30.341 -0.755 -42.495 1.00 75.19 93 ASP A N 1
ATOM 738 C CA . ASP A 1 93 ? 29.114 -0.156 -43.066 1.00 75.19 93 ASP A CA 1
ATOM 739 C C . ASP A 1 93 ? 27.814 -0.605 -42.351 1.00 75.19 93 ASP A C 1
ATOM 741 O O . ASP A 1 93 ? 26.715 -0.592 -42.898 1.00 75.19 93 ASP A O 1
ATOM 745 N N . PHE A 1 94 ? 27.913 -1.087 -41.110 1.00 72.94 94 PHE A N 1
ATOM 746 C CA . PHE A 1 94 ? 26.764 -1.593 -40.360 1.00 72.94 94 PHE A CA 1
ATOM 747 C C . PHE A 1 94 ? 26.817 -1.169 -38.894 1.00 72.94 94 PHE A C 1
ATOM 749 O O . PHE A 1 94 ? 27.868 -1.155 -38.258 1.00 72.94 94 PHE A O 1
ATOM 756 N N . GLN A 1 95 ? 25.646 -0.862 -38.333 1.00 72.94 95 GLN A N 1
ATOM 757 C CA . GLN A 1 95 ? 25.489 -0.517 -36.922 1.00 72.94 95 GLN A CA 1
ATOM 758 C C . GLN A 1 95 ? 24.719 -1.617 -36.192 1.00 72.94 95 GLN A C 1
ATOM 760 O O . GLN A 1 95 ? 23.546 -1.866 -36.473 1.00 72.94 95 GLN A O 1
ATOM 765 N N . ILE A 1 96 ? 25.358 -2.255 -35.210 1.00 73.19 96 ILE A N 1
ATOM 766 C CA . ILE A 1 96 ? 24.702 -3.243 -34.348 1.00 73.19 96 ILE A CA 1
ATOM 767 C C . ILE A 1 96 ? 24.031 -2.503 -33.193 1.00 73.19 96 ILE A C 1
ATOM 769 O O . ILE A 1 96 ? 24.691 -2.011 -32.280 1.00 73.19 96 ILE A O 1
ATOM 773 N N . ARG A 1 97 ? 22.698 -2.429 -33.224 1.00 73.25 97 ARG A N 1
ATOM 774 C CA . ARG A 1 97 ? 21.906 -1.881 -32.117 1.00 73.25 97 ARG A CA 1
ATOM 775 C C . ARG A 1 97 ? 21.516 -2.994 -31.157 1.00 73.25 97 ARG A C 1
ATOM 777 O O . ARG A 1 97 ? 20.773 -3.905 -31.512 1.00 73.25 97 ARG A O 1
ATOM 784 N N . ASN A 1 98 ? 21.994 -2.902 -29.921 1.00 79.81 98 ASN A N 1
ATOM 785 C CA . ASN A 1 98 ? 21.639 -3.850 -28.877 1.00 79.81 98 ASN A CA 1
ATOM 786 C C . ASN A 1 98 ? 20.263 -3.504 -28.279 1.00 79.81 98 ASN A C 1
ATOM 788 O O . ASN A 1 98 ? 20.142 -2.647 -27.401 1.00 79.81 98 ASN A O 1
ATOM 792 N N . LEU A 1 99 ? 19.219 -4.205 -28.731 1.00 82.00 99 LEU A N 1
ATOM 793 C CA . LEU A 1 99 ? 17.870 -4.066 -28.171 1.00 82.00 99 LEU A CA 1
ATOM 794 C C . LEU A 1 99 ? 17.798 -4.507 -26.698 1.00 82.00 99 LEU A C 1
ATOM 796 O O . LEU A 1 99 ? 16.948 -4.000 -25.967 1.00 82.00 99 LEU A O 1
ATOM 800 N N . ALA A 1 100 ? 18.665 -5.420 -26.242 1.00 83.00 100 ALA A N 1
ATOM 801 C CA . ALA A 1 100 ? 18.703 -5.838 -24.841 1.00 83.00 100 ALA A CA 1
ATOM 802 C C . ALA A 1 100 ? 19.203 -4.701 -23.942 1.00 83.00 100 ALA A C 1
ATOM 804 O O . ALA A 1 100 ? 18.564 -4.408 -22.938 1.00 83.00 100 ALA A O 1
ATOM 805 N N . GLY A 1 101 ? 20.249 -3.981 -24.361 1.00 80.25 101 GLY A N 1
ATOM 806 C CA . GLY A 1 101 ? 20.736 -2.795 -23.648 1.00 80.25 101 GLY A CA 1
ATOM 807 C C . GLY A 1 101 ? 19.683 -1.683 -23.548 1.00 80.25 101 GLY A C 1
ATOM 808 O O . GLY A 1 101 ? 19.497 -1.106 -22.480 1.00 80.25 101 GLY A O 1
ATOM 809 N N . MET A 1 102 ? 18.928 -1.429 -24.626 1.00 84.88 102 MET A N 1
ATOM 810 C CA . MET A 1 102 ? 17.840 -0.436 -24.610 1.00 84.88 102 MET A CA 1
ATOM 811 C C . MET A 1 102 ? 16.665 -0.854 -23.712 1.00 84.88 102 MET A C 1
ATOM 813 O O . MET A 1 102 ? 16.102 -0.021 -23.005 1.00 84.88 102 MET A O 1
ATOM 817 N N . ARG A 1 103 ? 16.295 -2.142 -23.714 1.00 88.56 103 ARG A N 1
ATOM 818 C CA . ARG A 1 103 ? 15.252 -2.677 -22.824 1.00 88.56 103 ARG A CA 1
ATOM 819 C C . ARG A 1 103 ? 15.684 -2.651 -21.363 1.00 88.56 103 ARG A C 1
ATOM 821 O O . ARG A 1 103 ? 14.861 -2.323 -20.516 1.00 88.56 103 ARG A O 1
ATOM 828 N N . ASP A 1 104 ? 16.939 -2.979 -21.075 1.00 87.69 104 ASP A N 1
ATOM 829 C CA . ASP A 1 104 ? 17.492 -2.941 -19.720 1.00 87.69 104 ASP A CA 1
ATOM 830 C C . ASP A 1 104 ? 17.498 -1.504 -19.178 1.00 87.69 104 ASP A C 1
ATOM 832 O O . ASP A 1 104 ? 17.040 -1.277 -18.059 1.00 87.69 104 ASP A O 1
ATOM 836 N N . ALA A 1 105 ? 17.896 -0.525 -19.998 1.00 88.50 105 ALA A N 1
ATOM 837 C CA . ALA A 1 105 ? 17.830 0.890 -19.636 1.00 88.50 105 ALA A CA 1
ATOM 838 C C . ALA A 1 105 ? 16.386 1.354 -19.360 1.00 88.50 105 ALA A C 1
ATOM 840 O O . ALA A 1 105 ? 16.123 1.969 -18.327 1.00 88.50 105 ALA A O 1
ATOM 841 N N . ALA A 1 106 ? 15.433 1.006 -20.234 1.00 90.88 106 ALA A N 1
ATOM 842 C CA . ALA A 1 106 ? 14.022 1.351 -20.039 1.00 90.88 106 ALA A CA 1
ATOM 843 C C . ALA A 1 106 ? 13.434 0.709 -18.769 1.00 90.88 106 ALA A C 1
ATOM 845 O O . ALA A 1 106 ? 12.756 1.382 -17.993 1.00 90.88 106 ALA A O 1
ATOM 846 N N . LYS A 1 107 ? 13.737 -0.573 -18.518 1.00 93.06 107 LYS A N 1
ATOM 847 C CA . LYS A 1 107 ? 13.314 -1.287 -17.304 1.00 93.06 107 LYS A CA 1
ATOM 848 C C . LYS A 1 107 ? 13.861 -0.634 -16.044 1.00 93.06 107 LYS A C 1
ATOM 850 O O . LYS A 1 107 ? 13.103 -0.433 -15.102 1.00 93.06 107 LYS A O 1
ATOM 855 N N . GLN A 1 108 ? 15.142 -0.275 -16.041 1.00 93.31 108 GLN A N 1
ATOM 856 C CA . GLN A 1 108 ? 15.776 0.366 -14.894 1.00 93.31 108 GLN A CA 1
ATOM 857 C C . GLN A 1 108 ? 15.104 1.708 -14.554 1.00 93.31 108 GLN A C 1
ATOM 859 O O . GLN A 1 108 ? 14.871 2.006 -13.379 1.00 93.31 108 GLN A O 1
ATOM 864 N N . SER A 1 109 ? 14.733 2.504 -15.563 1.00 95.06 109 SER A N 1
ATOM 865 C CA . SER A 1 109 ? 13.976 3.746 -15.354 1.00 95.06 109 SER A CA 1
ATOM 866 C C . SER A 1 109 ? 12.584 3.490 -14.772 1.00 95.06 109 SER A C 1
ATOM 868 O O . SER A 1 109 ? 12.214 4.131 -13.787 1.00 95.06 109 SER A O 1
ATOM 870 N N . THR A 1 110 ? 11.828 2.536 -15.324 1.00 94.50 110 THR A N 1
ATOM 871 C CA . THR A 1 110 ? 10.497 2.176 -14.806 1.00 94.50 110 THR A CA 1
ATOM 872 C C . THR A 1 110 ? 10.567 1.647 -13.376 1.00 94.50 110 THR A C 1
ATOM 874 O O . THR A 1 110 ? 9.763 2.048 -12.541 1.00 94.50 110 THR A O 1
ATOM 877 N N . GLU A 1 111 ? 11.544 0.795 -13.067 1.00 95.62 111 GLU A N 1
ATOM 878 C CA . GLU A 1 111 ? 11.748 0.242 -11.726 1.00 95.62 111 GLU A CA 1
ATOM 879 C C . GLU A 1 111 ? 12.083 1.338 -10.708 1.00 95.62 111 GLU A C 1
ATOM 881 O O . GLU A 1 111 ? 11.573 1.330 -9.589 1.00 95.62 111 GLU A O 1
ATOM 886 N N . THR A 1 112 ? 12.8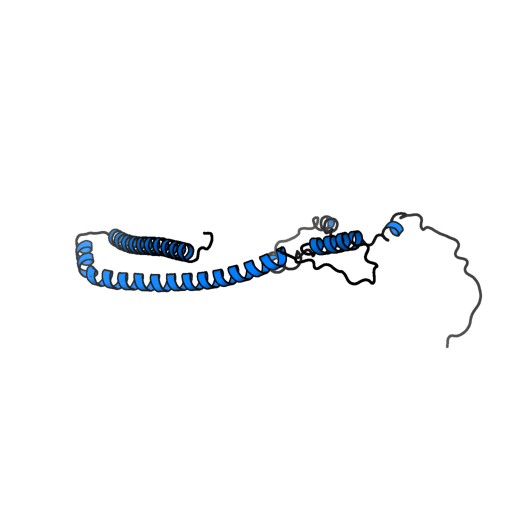86 2.326 -11.107 1.00 96.00 112 THR A N 1
ATOM 887 C CA . THR A 1 112 ? 13.216 3.468 -10.245 1.00 96.00 112 THR A CA 1
ATOM 888 C C . THR A 1 112 ? 11.968 4.287 -9.917 1.00 96.00 112 THR A C 1
ATOM 890 O O . THR A 1 112 ? 11.722 4.583 -8.751 1.00 96.00 112 THR A O 1
ATOM 893 N N . ILE A 1 113 ? 11.142 4.605 -10.920 1.00 96.38 113 ILE A N 1
ATOM 894 C CA . ILE A 1 113 ? 9.884 5.340 -10.708 1.00 96.38 113 ILE A CA 1
ATOM 895 C C . ILE A 1 113 ? 8.916 4.519 -9.846 1.00 96.38 113 ILE A C 1
ATOM 897 O O . ILE A 1 113 ? 8.308 5.066 -8.929 1.00 96.38 113 ILE A O 1
ATOM 901 N N . ALA A 1 114 ? 8.807 3.210 -10.090 1.00 94.62 114 ALA A N 1
ATOM 902 C CA . ALA A 1 114 ? 7.954 2.320 -9.307 1.00 94.62 114 ALA A CA 1
ATOM 903 C C . ALA A 1 114 ? 8.337 2.325 -7.820 1.00 94.62 114 ALA A C 1
ATOM 905 O O . ALA A 1 114 ? 7.461 2.495 -6.976 1.00 94.62 114 ALA A O 1
ATOM 906 N N . ARG A 1 115 ? 9.636 2.245 -7.498 1.00 96.94 115 ARG A N 1
ATOM 907 C CA . ARG A 1 115 ? 10.131 2.321 -6.111 1.00 96.94 115 ARG A CA 1
ATOM 908 C C . ARG A 1 115 ? 9.803 3.649 -5.431 1.00 96.94 115 ARG A C 1
ATOM 910 O O . ARG A 1 115 ? 9.484 3.670 -4.246 1.00 96.94 115 ARG A O 1
ATOM 917 N N . LEU A 1 116 ? 9.868 4.761 -6.164 1.00 97.81 116 LEU A N 1
ATOM 918 C CA . LEU A 1 116 ? 9.499 6.072 -5.622 1.00 97.81 116 LEU A CA 1
ATOM 919 C C . LEU A 1 116 ? 7.998 6.147 -5.311 1.00 97.81 116 LEU A C 1
ATOM 921 O O . LEU A 1 116 ? 7.616 6.624 -4.244 1.00 97.81 116 LEU A O 1
ATOM 925 N N . LEU A 1 117 ? 7.150 5.646 -6.212 1.00 96.00 117 LEU A N 1
ATOM 926 C CA . LEU A 1 117 ? 5.701 5.593 -5.998 1.00 96.00 117 LEU A CA 1
ATOM 927 C C . LEU A 1 117 ? 5.330 4.656 -4.844 1.00 96.00 117 LEU A C 1
ATOM 929 O O . LEU A 1 117 ? 4.464 4.996 -4.043 1.00 96.00 117 LEU A O 1
ATOM 933 N N . GLU A 1 118 ? 6.013 3.517 -4.725 1.00 96.81 118 GLU A N 1
ATOM 934 C CA . GLU A 1 118 ? 5.865 2.586 -3.605 1.00 96.81 118 GLU A CA 1
ATOM 935 C C . GLU A 1 118 ? 6.208 3.261 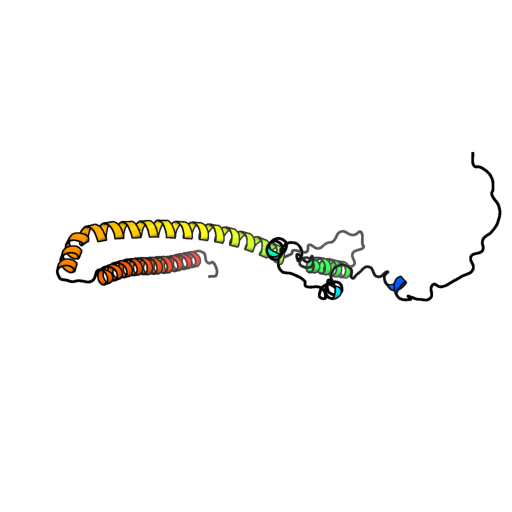-2.270 1.00 96.81 118 GLU A C 1
ATOM 937 O O . GLU A 1 118 ? 5.435 3.166 -1.317 1.00 96.81 118 GLU A O 1
ATOM 942 N N . ALA A 1 119 ? 7.307 4.019 -2.209 1.00 97.25 119 ALA A N 1
ATOM 943 C CA . ALA A 1 119 ? 7.683 4.768 -1.012 1.00 97.25 119 ALA A CA 1
ATOM 944 C C . ALA A 1 119 ? 6.623 5.815 -0.621 1.00 97.25 119 ALA A C 1
ATOM 946 O O . ALA A 1 119 ? 6.240 5.912 0.546 1.00 97.25 119 ALA A O 1
ATOM 947 N N . VAL A 1 120 ? 6.094 6.570 -1.590 1.00 97.25 120 VAL A N 1
ATOM 948 C CA . VAL A 1 120 ? 5.020 7.552 -1.345 1.00 97.25 120 VAL A CA 1
ATOM 949 C C . VAL A 1 120 ? 3.723 6.869 -0.901 1.00 97.25 120 VAL A C 1
ATOM 951 O O . VAL A 1 120 ? 3.034 7.369 -0.006 1.00 97.25 120 VAL A O 1
ATOM 954 N N . ALA A 1 121 ? 3.394 5.716 -1.487 1.00 96.06 121 ALA A N 1
ATOM 955 C CA . ALA A 1 121 ? 2.243 4.914 -1.090 1.00 96.06 121 ALA A CA 1
ATOM 956 C C . ALA A 1 121 ? 2.385 4.401 0.352 1.00 96.06 121 ALA A C 1
ATOM 958 O O . ALA A 1 121 ? 1.436 4.504 1.128 1.00 96.06 121 ALA A O 1
ATOM 959 N N . ALA A 1 122 ? 3.574 3.931 0.742 1.00 96.88 122 ALA A N 1
ATOM 960 C CA . ALA A 1 122 ? 3.856 3.493 2.107 1.00 96.88 122 ALA A CA 1
ATOM 961 C C . ALA A 1 122 ? 3.687 4.632 3.126 1.00 96.88 122 ALA A C 1
ATOM 963 O O . ALA A 1 122 ? 3.029 4.453 4.150 1.00 96.88 122 ALA A O 1
ATOM 964 N N . ILE A 1 123 ? 4.206 5.828 2.826 1.00 97.56 123 ILE A N 1
ATOM 965 C CA . ILE A 1 123 ? 4.034 7.007 3.694 1.00 97.56 123 ILE A CA 1
ATOM 966 C C . ILE A 1 123 ? 2.551 7.376 3.809 1.00 97.56 123 ILE A C 1
ATOM 968 O O . ILE A 1 123 ? 2.053 7.637 4.903 1.00 97.56 123 ILE A O 1
ATOM 972 N N . SER A 1 124 ? 1.826 7.350 2.692 1.00 96.38 124 SER A N 1
ATOM 973 C CA . SER A 1 124 ? 0.396 7.667 2.650 1.00 96.38 124 SER A CA 1
ATOM 974 C C . SER A 1 124 ? -0.441 6.667 3.455 1.00 96.38 124 SER A C 1
ATOM 976 O O . SER A 1 124 ? -1.386 7.066 4.134 1.00 96.38 124 SER A O 1
ATOM 978 N N . LEU A 1 125 ? -0.062 5.386 3.452 1.00 94.81 125 LEU A N 1
ATOM 979 C CA . LEU A 1 125 ? -0.688 4.363 4.286 1.00 94.81 125 LEU A CA 1
ATOM 980 C C . LEU A 1 125 ? -0.478 4.647 5.779 1.00 94.81 125 LEU A C 1
ATOM 982 O O . LEU A 1 125 ? -1.421 4.526 6.559 1.00 94.81 125 LEU A O 1
ATOM 986 N N . ILE A 1 126 ? 0.726 5.073 6.174 1.00 96.31 126 ILE A N 1
ATOM 987 C CA . ILE A 1 126 ? 1.030 5.441 7.565 1.00 96.31 126 ILE A CA 1
ATOM 988 C C . ILE A 1 126 ? 0.199 6.656 7.994 1.00 96.31 126 ILE A C 1
ATOM 990 O O . ILE A 1 126 ? -0.461 6.608 9.029 1.00 96.31 126 ILE A O 1
ATOM 994 N N . VAL A 1 127 ? 0.181 7.726 7.194 1.00 96.25 127 VAL A N 1
ATOM 995 C CA . VAL A 1 127 ? -0.595 8.943 7.498 1.00 96.25 127 VAL A CA 1
ATOM 996 C C . VAL A 1 127 ? -2.095 8.639 7.566 1.00 96.25 127 VAL A C 1
ATOM 998 O O . VAL A 1 127 ? -2.775 9.099 8.484 1.00 96.25 127 VAL A O 1
ATOM 1001 N N . GLY A 1 128 ? -2.605 7.808 6.653 1.00 94.31 128 GLY A N 1
ATOM 1002 C CA . GLY A 1 128 ? -3.985 7.324 6.693 1.00 94.31 128 GLY A CA 1
ATOM 1003 C C . GLY A 1 128 ? -4.284 6.512 7.956 1.00 94.31 128 GLY A C 1
ATOM 1004 O O . GLY A 1 128 ? -5.310 6.733 8.595 1.00 94.31 128 GLY A O 1
ATOM 1005 N N . GLY A 1 129 ? -3.365 5.634 8.367 1.00 94.06 129 GLY A N 1
ATOM 1006 C CA . GLY A 1 129 ? -3.476 4.859 9.604 1.00 94.06 129 GLY A CA 1
ATOM 1007 C C . GLY A 1 129 ? -3.518 5.736 10.857 1.00 94.06 129 GLY A C 1
ATOM 1008 O O . GLY A 1 129 ? -4.344 5.502 11.737 1.00 94.06 129 GLY A O 1
ATOM 1009 N N . ILE A 1 130 ? -2.698 6.791 10.910 1.00 95.81 130 ILE A N 1
ATOM 1010 C CA . ILE A 1 130 ? -2.729 7.785 11.997 1.00 95.81 130 ILE A CA 1
ATOM 1011 C C . ILE A 1 130 ? -4.084 8.507 12.026 1.00 95.81 130 ILE A C 1
ATOM 1013 O O . ILE A 1 130 ? -4.664 8.692 13.095 1.00 95.81 130 ILE A O 1
ATOM 1017 N N . GLY A 1 131 ? -4.620 8.875 10.860 1.00 94.31 131 GLY A N 1
ATOM 1018 C CA . GLY A 1 131 ? -5.939 9.500 10.752 1.00 94.31 131 GLY A CA 1
ATOM 1019 C C . GLY A 1 131 ? -7.067 8.597 11.258 1.00 94.31 131 GLY A C 1
ATOM 1020 O O . GLY A 1 131 ? -7.903 9.040 12.045 1.00 94.31 131 GLY A O 1
ATOM 1021 N N . ILE A 1 132 ? -7.060 7.319 10.869 1.00 93.44 132 ILE A N 1
ATOM 1022 C CA . ILE A 1 132 ? -8.033 6.326 11.352 1.00 93.44 132 ILE A CA 1
ATOM 1023 C C . ILE A 1 132 ? -7.905 6.154 12.868 1.00 93.44 132 ILE A C 1
ATOM 1025 O O . ILE A 1 132 ? -8.917 6.149 13.564 1.00 93.44 132 ILE A O 1
ATOM 1029 N N . ALA A 1 133 ? -6.681 6.092 13.398 1.00 93.56 133 ALA A N 1
ATOM 1030 C CA . ALA A 1 133 ? -6.456 6.031 14.839 1.00 93.56 133 ALA A CA 1
ATOM 1031 C C . ALA A 1 133 ? -7.022 7.261 15.575 1.00 93.56 133 ALA A C 1
ATOM 1033 O O . ALA A 1 133 ? -7.554 7.111 16.672 1.00 93.56 133 ALA A O 1
ATOM 1034 N N . ASN A 1 134 ? -6.970 8.457 14.972 1.00 94.56 134 ASN A N 1
ATOM 1035 C CA . ASN A 1 134 ? -7.548 9.672 15.556 1.00 94.56 134 ASN A CA 1
ATOM 1036 C C . ASN A 1 134 ? -9.083 9.636 15.594 1.00 94.56 134 ASN A C 1
ATOM 1038 O O . ASN A 1 134 ? -9.684 9.963 16.616 1.00 94.56 134 ASN A O 1
ATOM 1042 N N . VAL A 1 135 ? -9.721 9.196 14.504 1.00 91.88 135 VAL A N 1
ATOM 1043 C CA . VAL A 1 135 ? -11.181 8.997 14.473 1.00 91.88 135 VAL A CA 1
ATOM 1044 C C . VAL A 1 135 ? -11.599 7.926 15.488 1.00 91.88 135 VAL A C 1
ATOM 1046 O O . VAL A 1 135 ? -12.598 8.074 16.189 1.00 91.88 135 VAL A O 1
ATOM 1049 N N . MET A 1 136 ? -10.794 6.875 15.633 1.00 91.50 136 MET A N 1
ATOM 1050 C CA . MET A 1 136 ? -11.036 5.839 16.629 1.00 91.50 136 MET A CA 1
ATOM 1051 C C . MET A 1 136 ? -10.912 6.375 18.059 1.00 91.50 136 MET A C 1
ATOM 1053 O O . MET A 1 136 ? -11.736 6.056 18.912 1.00 91.50 136 MET A O 1
ATOM 1057 N N . LEU A 1 137 ? -9.915 7.222 18.327 1.00 91.94 137 LEU A N 1
ATOM 1058 C CA . LEU A 1 137 ? -9.720 7.835 19.638 1.00 91.94 137 LEU A CA 1
ATOM 1059 C C . LEU A 1 137 ? -10.928 8.688 20.039 1.00 91.94 137 LEU A C 1
ATOM 1061 O O . LEU A 1 137 ? -11.433 8.521 21.148 1.00 91.94 137 LEU A O 1
ATOM 1065 N N . ILE A 1 138 ? -11.415 9.553 19.140 1.00 91.62 138 ILE A N 1
ATOM 1066 C CA . ILE A 1 138 ? -12.568 10.412 19.442 1.00 91.62 138 ILE A CA 1
ATOM 1067 C C . ILE A 1 138 ? -13.844 9.585 19.661 1.00 91.62 138 ILE A C 1
ATOM 1069 O O . ILE A 1 138 ? -14.522 9.773 20.671 1.00 91.62 138 ILE A O 1
ATOM 1073 N N . SER A 1 139 ? -14.100 8.579 18.817 1.00 88.06 139 SER A N 1
ATOM 1074 C CA . SER A 1 139 ? -15.263 7.690 18.951 1.00 88.06 139 SER A CA 1
ATOM 1075 C C . SER A 1 139 ? -15.252 6.898 20.265 1.00 88.06 139 SER A C 1
ATOM 1077 O O . SER A 1 139 ? -16.262 6.833 20.971 1.00 88.06 139 SER A O 1
ATOM 1079 N N . VAL A 1 140 ? -14.092 6.362 20.665 1.00 87.94 140 VAL A N 1
ATOM 1080 C CA . VAL A 1 140 ? -13.956 5.668 21.953 1.00 87.94 140 VAL A CA 1
ATOM 1081 C C . VAL A 1 140 ? -14.248 6.632 23.097 1.00 87.94 140 VAL A C 1
ATOM 1083 O O . VAL A 1 140 ? -14.988 6.259 24.007 1.00 87.94 140 VAL A O 1
ATOM 1086 N N . THR A 1 141 ? -13.715 7.862 23.052 1.00 90.19 141 THR A N 1
ATOM 1087 C CA . THR A 1 141 ? -13.941 8.863 24.108 1.00 90.19 141 THR A CA 1
ATOM 1088 C C . THR A 1 141 ? -15.411 9.248 24.261 1.00 90.19 141 THR A C 1
ATOM 1090 O O . THR A 1 141 ? -15.884 9.322 25.395 1.00 90.19 141 THR A O 1
ATOM 1093 N N . GLU A 1 142 ? -16.155 9.390 23.165 1.00 90.69 142 GLU A N 1
ATOM 1094 C CA . GLU A 1 142 ? -17.593 9.695 23.181 1.00 90.69 142 GLU A CA 1
ATOM 1095 C C . GLU A 1 142 ? -18.416 8.548 23.791 1.00 90.69 142 GLU A C 1
ATOM 1097 O O . GLU A 1 142 ? -19.270 8.774 24.652 1.00 90.69 142 GLU A O 1
ATOM 1102 N N . CYS A 1 143 ? -18.104 7.300 23.432 1.00 86.94 143 CYS A N 1
ATOM 1103 C CA . CYS A 1 143 ? -18.817 6.117 23.923 1.00 86.94 143 CYS A CA 1
ATOM 1104 C C . CYS A 1 143 ? -18.307 5.578 25.278 1.00 86.94 143 CYS A C 1
ATOM 1106 O O . CYS A 1 143 ? -18.891 4.633 25.820 1.00 86.94 143 CYS A O 1
ATOM 1108 N N . THR A 1 144 ? -17.258 6.158 25.881 1.00 87.94 144 THR A N 1
ATOM 1109 C CA . THR A 1 144 ? -16.699 5.669 27.164 1.00 87.94 144 THR A CA 1
ATOM 1110 C C . THR A 1 144 ? -17.723 5.610 28.295 1.00 87.94 144 THR A C 1
ATOM 1112 O O . THR A 1 144 ? -17.680 4.684 29.111 1.00 87.94 144 THR A O 1
ATOM 1115 N N . ARG A 1 145 ? -18.669 6.559 28.345 1.00 88.38 145 ARG A N 1
ATOM 1116 C CA . ARG A 1 145 ? -19.708 6.599 29.386 1.00 88.38 145 ARG A CA 1
ATOM 1117 C C . ARG A 1 145 ? -20.629 5.380 29.312 1.00 88.38 145 ARG A C 1
ATOM 1119 O O . ARG A 1 145 ? -20.979 4.816 30.344 1.00 88.38 145 ARG A O 1
ATOM 1126 N N . GLU A 1 146 ? -20.980 4.942 28.109 1.00 87.88 146 GLU A N 1
ATOM 1127 C CA . GLU A 1 146 ? -21.831 3.769 27.893 1.00 87.88 146 GLU A CA 1
ATOM 1128 C C . GLU A 1 146 ? -21.083 2.463 28.182 1.00 87.88 146 GLU A C 1
ATOM 1130 O O . GLU A 1 146 ? -21.633 1.535 28.781 1.00 87.88 146 GLU A O 1
ATOM 1135 N N . ILE A 1 147 ? -19.800 2.408 27.820 1.00 89.38 147 ILE A N 1
ATOM 1136 C CA . ILE A 1 147 ? -18.923 1.261 28.083 1.00 89.38 147 ILE A CA 1
ATOM 1137 C C . ILE A 1 147 ? -18.744 1.048 29.587 1.00 89.38 147 ILE A C 1
ATOM 1139 O O . ILE A 1 147 ? -18.827 -0.087 30.059 1.00 89.38 147 ILE A O 1
ATOM 1143 N N . GLY A 1 148 ? -18.572 2.130 30.351 1.00 88.81 148 GLY A N 1
ATOM 1144 C CA . GLY A 1 148 ? -18.489 2.073 31.811 1.00 88.81 148 GLY A CA 1
ATOM 1145 C C . GLY A 1 148 ? -19.740 1.461 32.446 1.00 88.81 148 GLY A C 1
ATOM 1146 O O . GLY A 1 148 ? -19.628 0.616 33.334 1.00 88.81 148 GLY A O 1
ATOM 1147 N N . ILE A 1 149 ? -20.928 1.804 31.933 1.00 91.44 149 ILE A N 1
ATOM 1148 C CA . ILE A 1 149 ? -22.199 1.232 32.403 1.00 91.44 149 ILE A CA 1
ATOM 1149 C C . ILE A 1 149 ? -22.282 -0.264 32.058 1.00 91.44 149 ILE A C 1
ATOM 1151 O O . ILE A 1 149 ? -22.666 -1.067 32.906 1.00 91.44 149 ILE A O 1
ATOM 1155 N N . ARG A 1 150 ? -21.862 -0.679 30.855 1.00 89.06 150 ARG A N 1
ATOM 1156 C CA . ARG A 1 150 ? -21.847 -2.103 30.456 1.00 89.06 150 ARG A CA 1
ATOM 1157 C C . ARG A 1 150 ? -20.873 -2.943 31.285 1.00 89.06 150 ARG A C 1
ATOM 1159 O O . ARG A 1 150 ? -21.186 -4.086 31.616 1.00 89.06 150 ARG A O 1
ATOM 1166 N N . MET A 1 151 ? -19.715 -2.393 31.646 1.00 89.69 151 MET A N 1
ATOM 1167 C CA . MET A 1 151 ? -18.755 -3.088 32.510 1.00 89.69 151 MET A CA 1
ATOM 1168 C C . MET A 1 151 ? -19.245 -3.195 33.958 1.00 89.69 151 MET A C 1
ATOM 1170 O O . MET A 1 151 ? -19.038 -4.230 34.586 1.00 89.69 151 MET A O 1
ATOM 1174 N N . ALA A 1 152 ? -19.957 -2.187 34.472 1.00 90.69 152 ALA A N 1
ATOM 1175 C CA . ALA A 1 152 ? -20.518 -2.212 35.827 1.00 90.69 152 ALA A CA 1
ATOM 1176 C C . ALA A 1 152 ? -21.575 -3.316 36.032 1.00 90.69 152 ALA A C 1
ATOM 1178 O O . ALA A 1 152 ? -21.733 -3.818 37.141 1.00 90.69 152 ALA A O 1
ATOM 1179 N N . VAL A 1 153 ? -22.259 -3.734 34.962 1.00 89.88 153 VAL A N 1
ATOM 1180 C CA . VAL A 1 153 ? -23.245 -4.836 34.970 1.00 89.88 153 VAL A CA 1
ATOM 1181 C C . VAL A 1 153 ? -22.578 -6.213 34.744 1.00 89.88 153 VAL A C 1
ATOM 1183 O O . VAL A 1 153 ? -23.251 -7.236 34.673 1.00 89.88 153 VAL A O 1
ATOM 1186 N N . GLY A 1 154 ? -21.242 -6.272 34.674 1.00 88.69 154 GLY A N 1
ATOM 1187 C CA . GLY A 1 154 ? -20.470 -7.516 34.543 1.00 88.69 154 GLY A CA 1
ATOM 1188 C C . GLY A 1 154 ? -20.004 -7.847 33.120 1.00 88.69 154 GLY A C 1
ATOM 1189 O O . GLY A 1 154 ? -19.557 -8.968 32.868 1.00 88.69 154 GLY A O 1
ATOM 1190 N N . GLY A 1 155 ? -20.088 -6.900 32.180 1.00 86.25 155 GLY A N 1
ATOM 1191 C CA . GLY A 1 155 ? -19.550 -7.060 30.827 1.00 86.25 155 GLY A CA 1
ATOM 1192 C C . GLY A 1 155 ? -18.024 -7.220 30.815 1.00 86.25 155 GLY A C 1
ATOM 1193 O O . GLY A 1 155 ? -17.304 -6.524 31.531 1.00 86.25 155 GLY A O 1
ATOM 1194 N N . ARG A 1 156 ? -17.506 -8.131 29.980 1.00 89.50 156 ARG A N 1
ATOM 1195 C CA . ARG A 1 156 ? -16.061 -8.382 29.861 1.00 89.50 156 ARG A CA 1
ATOM 1196 C C . ARG A 1 156 ? -15.412 -7.332 28.955 1.00 89.50 156 ARG A C 1
ATOM 1198 O O . ARG A 1 156 ? -15.797 -7.182 27.800 1.00 89.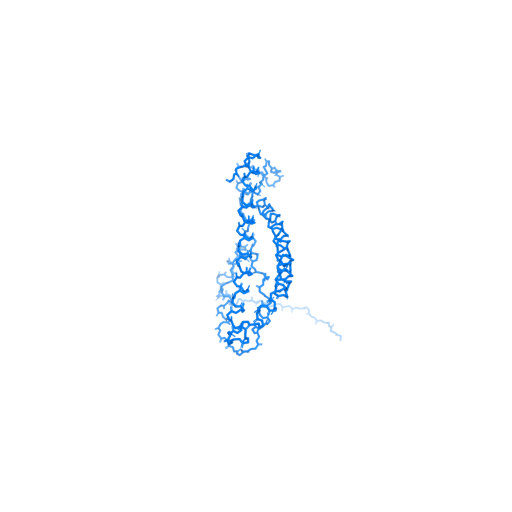50 156 ARG A O 1
ATOM 1205 N N . GLY A 1 157 ? -14.346 -6.684 29.431 1.00 88.81 157 GLY A N 1
ATOM 1206 C CA . GLY A 1 157 ? -13.580 -5.690 28.657 1.00 88.81 157 GLY A CA 1
ATOM 1207 C C . GLY A 1 157 ? -13.025 -6.206 27.320 1.00 88.81 157 GLY A C 1
ATOM 1208 O O . GLY A 1 157 ? -12.824 -5.437 26.383 1.00 88.81 157 GLY A O 1
ATOM 1209 N N . ARG A 1 158 ? -12.824 -7.525 27.197 1.00 90.12 158 ARG A N 1
ATOM 1210 C CA . ARG A 1 158 ? -12.326 -8.153 25.966 1.00 90.12 158 ARG A CA 1
ATOM 1211 C C . ARG A 1 158 ? -13.318 -8.055 24.804 1.00 90.12 158 ARG A C 1
ATOM 1213 O O . ARG A 1 158 ? -12.885 -7.899 23.668 1.00 90.12 158 ARG A O 1
ATOM 1220 N N . ASP A 1 159 ? -14.618 -8.105 25.085 1.00 90.75 159 ASP A N 1
ATOM 1221 C CA . ASP A 1 159 ? -15.654 -8.042 24.048 1.00 90.75 159 ASP A CA 1
ATOM 1222 C C . ASP A 1 159 ? -15.702 -6.638 23.421 1.00 90.75 159 ASP A C 1
ATOM 1224 O O . ASP A 1 159 ? -15.838 -6.488 22.209 1.00 90.75 159 ASP A O 1
ATOM 1228 N N . ILE A 1 160 ? -15.462 -5.611 24.240 1.00 90.00 160 ILE A N 1
ATOM 1229 C CA . ILE A 1 160 ? -15.369 -4.210 23.812 1.00 90.00 160 ILE A CA 1
ATOM 1230 C C . ILE A 1 160 ? -14.115 -3.981 22.955 1.00 90.00 160 ILE A C 1
ATOM 1232 O O . ILE A 1 160 ? -14.189 -3.329 21.914 1.00 90.00 160 ILE A O 1
ATOM 1236 N N . LEU A 1 161 ? -12.971 -4.561 23.340 1.00 90.75 161 LEU A N 1
ATOM 1237 C CA . LEU A 1 161 ? -11.747 -4.480 22.536 1.00 90.75 161 LEU A CA 1
ATOM 1238 C C . LEU A 1 161 ? -11.947 -5.091 21.142 1.00 90.75 161 LEU A C 1
ATOM 1240 O O . LEU A 1 161 ? -11.526 -4.503 20.148 1.00 90.75 161 LEU A O 1
ATOM 1244 N N . PHE A 1 162 ? -12.602 -6.252 21.060 1.00 93.56 162 PHE A N 1
ATOM 1245 C CA . PHE A 1 162 ? -12.884 -6.891 19.776 1.00 93.56 162 PHE A CA 1
ATOM 1246 C C . PHE A 1 162 ? -13.861 -6.091 18.918 1.00 93.56 162 PHE A C 1
ATOM 1248 O O . PHE A 1 162 ? -13.679 -6.053 17.703 1.00 93.56 162 PHE A O 1
ATOM 1255 N N . GLN A 1 163 ? -14.851 -5.428 19.517 1.00 90.81 163 GLN A N 1
ATOM 1256 C CA . GLN A 1 163 ? -15.758 -4.546 18.783 1.00 90.81 163 GLN A CA 1
ATOM 1257 C C . GLN A 1 163 ? -14.984 -3.413 18.100 1.00 90.81 163 GLN A C 1
ATOM 1259 O O . GLN A 1 163 ? -15.098 -3.236 16.889 1.00 90.81 163 GLN A O 1
ATOM 1264 N N . PHE A 1 164 ? -14.129 -2.723 18.852 1.00 90.94 164 PHE A N 1
ATOM 1265 C CA . PHE A 1 164 ? -13.317 -1.631 18.324 1.00 90.94 164 PHE A CA 1
ATOM 1266 C C . PHE A 1 164 ? -12.288 -2.094 17.291 1.00 90.94 164 PHE A C 1
ATOM 1268 O O . PHE A 1 164 ? -12.122 -1.471 16.243 1.00 90.94 164 PHE A O 1
ATOM 1275 N N . LEU A 1 165 ? -11.620 -3.219 17.541 1.00 92.44 165 LEU A N 1
ATOM 1276 C CA . LEU A 1 165 ? -10.686 -3.785 16.572 1.00 92.44 165 LEU A CA 1
ATOM 1277 C C . LEU A 1 165 ? -11.398 -4.144 15.264 1.00 92.44 165 LEU A C 1
ATOM 1279 O O . LEU A 1 165 ? -10.891 -3.852 14.184 1.00 92.44 165 LEU A O 1
ATOM 1283 N N . THR A 1 166 ? -12.577 -4.757 15.363 1.00 94.81 166 THR A N 1
ATOM 1284 C CA . THR A 1 166 ? -13.365 -5.145 14.189 1.00 94.81 166 THR A CA 1
ATOM 1285 C C . THR A 1 166 ? -13.838 -3.915 13.425 1.00 94.81 166 THR A C 1
ATOM 1287 O O . THR A 1 166 ? -13.727 -3.895 12.206 1.00 94.81 166 THR A O 1
ATOM 1290 N N . GLU A 1 167 ? -14.290 -2.868 14.111 1.00 92.25 167 GLU A N 1
ATOM 1291 C CA . GLU A 1 167 ? -14.674 -1.599 13.487 1.00 92.25 167 GLU A CA 1
ATOM 1292 C C . GLU A 1 167 ? -13.509 -0.965 12.713 1.00 92.25 167 GLU A C 1
ATOM 1294 O O . GLU A 1 167 ? -13.653 -0.641 11.533 1.00 92.25 167 GLU A O 1
ATOM 1299 N N . ALA A 1 168 ? -12.323 -0.893 13.324 1.00 92.06 168 ALA A N 1
ATOM 1300 C CA . ALA A 1 168 ? -11.128 -0.368 12.669 1.00 92.06 168 ALA A CA 1
ATOM 1301 C C . ALA A 1 168 ? -10.715 -1.206 11.445 1.00 92.06 168 ALA A C 1
ATOM 1303 O O . ALA A 1 168 ? -10.408 -0.655 10.386 1.00 92.06 168 ALA A O 1
ATOM 1304 N N . VAL A 1 169 ? -10.739 -2.539 11.558 1.00 95.00 169 VAL A N 1
ATOM 1305 C CA . VAL A 1 169 ? -10.414 -3.450 10.447 1.00 95.00 169 VAL A CA 1
ATOM 1306 C C . VAL A 1 169 ? -11.443 -3.336 9.322 1.00 95.00 169 VAL A C 1
ATOM 1308 O O . VAL A 1 169 ? -11.065 -3.304 8.150 1.00 95.00 169 VAL A O 1
ATOM 1311 N N . VAL A 1 170 ? -12.734 -3.232 9.639 1.00 95.88 170 VAL A N 1
ATOM 1312 C CA . VAL A 1 170 ? -13.797 -3.044 8.642 1.00 95.88 170 VAL A CA 1
ATOM 1313 C C . VAL A 1 170 ? -13.614 -1.712 7.913 1.00 95.88 170 VAL A C 1
ATOM 1315 O O . VAL A 1 170 ? -13.627 -1.690 6.685 1.00 95.88 170 VAL A O 1
ATOM 1318 N N . LEU A 1 171 ? -13.350 -0.616 8.624 1.00 93.69 171 LEU A N 1
ATOM 1319 C CA . LEU A 1 171 ? -13.091 0.686 7.999 1.00 93.69 171 LEU A CA 1
ATOM 1320 C C . LEU A 1 171 ? -11.844 0.660 7.102 1.00 93.69 171 LEU A C 1
ATOM 1322 O O . LEU A 1 171 ? -11.890 1.142 5.967 1.00 93.69 171 LEU A O 1
ATOM 1326 N N . ALA A 1 172 ? -10.751 0.049 7.567 1.00 93.75 172 ALA A N 1
ATOM 1327 C CA . ALA A 1 172 ? -9.517 -0.078 6.792 1.00 93.75 172 ALA A CA 1
ATOM 1328 C C . ALA A 1 172 ? -9.707 -0.938 5.532 1.00 93.75 172 ALA A C 1
ATOM 1330 O O . ALA A 1 172 ? -9.253 -0.568 4.448 1.00 93.75 172 ALA A O 1
ATOM 1331 N N . THR A 1 173 ? -10.404 -2.071 5.651 1.00 96.12 173 THR A N 1
ATOM 1332 C CA . THR A 1 173 ? -10.670 -2.969 4.517 1.00 96.12 173 THR A CA 1
ATOM 1333 C C . THR A 1 173 ? -11.617 -2.338 3.502 1.00 96.12 173 THR A C 1
ATOM 1335 O O . THR A 1 173 ? -11.323 -2.378 2.309 1.00 96.12 173 THR A O 1
ATOM 1338 N N . VAL A 1 174 ? -12.696 -1.685 3.941 1.00 96.75 174 VAL A N 1
ATOM 1339 C CA . VAL A 1 174 ? -13.621 -0.960 3.054 1.00 96.75 174 VAL A CA 1
ATOM 1340 C C . VAL A 1 174 ? -12.896 0.173 2.328 1.00 96.75 174 VAL A C 1
ATOM 1342 O O . VAL A 1 174 ? -12.987 0.267 1.104 1.00 96.75 174 VAL A O 1
ATOM 1345 N N . GLY A 1 175 ? -12.114 0.985 3.044 1.00 94.62 175 GLY A N 1
ATOM 1346 C CA . GLY A 1 175 ? -11.300 2.041 2.437 1.00 94.62 175 GLY A CA 1
ATOM 1347 C C . GLY A 1 175 ? -10.292 1.496 1.421 1.00 94.62 175 GLY A C 1
ATOM 1348 O O . GLY A 1 175 ? -10.180 2.029 0.318 1.00 94.62 175 GLY A O 1
ATOM 1349 N N . GLY A 1 176 ? -9.614 0.391 1.748 1.00 95.00 176 GLY A N 1
ATOM 1350 C CA . GLY A 1 176 ? -8.676 -0.285 0.850 1.00 95.00 176 GLY A CA 1
ATOM 1351 C C . GLY A 1 176 ? -9.340 -0.836 -0.414 1.00 95.00 176 GLY A C 1
ATOM 1352 O O . GLY A 1 176 ? -8.833 -0.626 -1.516 1.00 95.00 176 GLY A O 1
ATOM 1353 N N . VAL A 1 177 ? -10.503 -1.483 -0.286 1.00 97.81 177 VAL A N 1
ATOM 1354 C CA . VAL A 1 177 ? -11.281 -1.996 -1.426 1.00 97.81 177 VAL A CA 1
ATOM 1355 C C . VAL A 1 177 ? -11.770 -0.850 -2.314 1.00 97.81 177 VAL A C 1
ATOM 1357 O O . VAL A 1 177 ? -11.632 -0.923 -3.538 1.00 97.81 177 VAL A O 1
ATOM 1360 N N . ILE A 1 178 ? -12.293 0.231 -1.731 1.00 97.44 178 ILE A N 1
ATOM 1361 C CA . ILE A 1 178 ? -12.722 1.420 -2.482 1.00 97.44 178 ILE A CA 1
ATOM 1362 C C . ILE A 1 178 ? -11.524 2.060 -3.198 1.00 97.44 178 ILE A C 1
ATOM 1364 O O . ILE A 1 178 ? -11.594 2.332 -4.395 1.00 97.44 178 ILE A O 1
ATOM 1368 N N . GLY A 1 179 ? -10.397 2.242 -2.510 1.00 95.50 179 GLY A N 1
ATOM 1369 C CA . GLY A 1 179 ? -9.179 2.792 -3.104 1.00 95.50 179 GLY A CA 1
ATOM 1370 C C . GLY A 1 179 ? -8.655 1.945 -4.267 1.00 95.50 179 GLY A C 1
ATOM 1371 O O . GLY A 1 179 ? -8.364 2.478 -5.339 1.00 95.50 179 GLY A O 1
ATOM 1372 N N . LEU A 1 180 ? -8.601 0.621 -4.097 1.00 96.19 180 LEU A N 1
ATOM 1373 C CA . LEU A 1 180 ? -8.145 -0.313 -5.129 1.00 96.19 180 LEU A CA 1
ATOM 1374 C C . LEU A 1 180 ? -9.074 -0.317 -6.351 1.00 96.19 180 LEU A C 1
ATOM 1376 O O . LEU A 1 180 ? -8.609 -0.232 -7.490 1.00 96.19 180 LEU A O 1
ATOM 1380 N N . THR A 1 181 ? -10.387 -0.390 -6.127 1.00 97.62 181 THR A N 1
ATOM 1381 C CA . THR A 1 181 ? -11.383 -0.389 -7.211 1.00 97.62 181 THR A CA 1
ATOM 1382 C C . THR A 1 181 ? -11.363 0.922 -7.994 1.00 97.62 181 THR A C 1
ATOM 1384 O O . THR A 1 181 ? -11.357 0.891 -9.229 1.00 97.62 181 THR A O 1
ATOM 1387 N N . LEU A 1 182 ? -11.264 2.066 -7.312 1.00 97.31 182 LEU A N 1
ATOM 1388 C CA . LEU A 1 182 ? -11.110 3.369 -7.959 1.00 97.31 182 LEU A CA 1
ATOM 1389 C C . LEU A 1 182 ? -9.782 3.476 -8.717 1.00 97.31 182 LEU A C 1
ATOM 1391 O O . LEU A 1 182 ? -9.784 3.924 -9.862 1.00 97.31 182 LEU A O 1
ATOM 1395 N N . GLY A 1 183 ? -8.669 3.016 -8.141 1.00 95.62 183 GLY A N 1
ATOM 1396 C CA . GLY A 1 183 ? -7.355 3.028 -8.791 1.00 95.62 183 GLY A CA 1
ATOM 1397 C C . GLY A 1 183 ? -7.339 2.241 -10.105 1.00 95.62 183 GLY A C 1
ATOM 1398 O O . GLY A 1 183 ? -6.912 2.761 -11.142 1.00 95.62 183 GLY A O 1
ATOM 1399 N N . ILE A 1 184 ? -7.889 1.022 -10.106 1.00 94.62 184 ILE A N 1
ATOM 1400 C CA . ILE A 1 184 ? -8.045 0.209 -11.324 1.00 94.62 184 ILE A CA 1
ATOM 1401 C C . ILE A 1 184 ? -9.001 0.895 -12.309 1.00 94.62 184 ILE A C 1
ATOM 1403 O O . ILE A 1 184 ? -8.719 0.955 -13.508 1.00 94.62 184 ILE A O 1
ATOM 1407 N N . GLY A 1 185 ? -10.120 1.435 -11.817 1.00 95.25 185 GLY A N 1
ATOM 1408 C CA . GLY A 1 185 ? -11.116 2.120 -12.639 1.00 95.25 185 GLY A CA 1
ATOM 1409 C C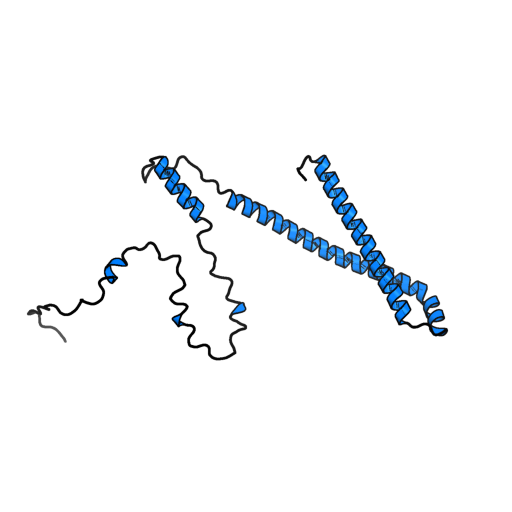 . GLY A 1 185 ? -10.546 3.335 -13.373 1.00 95.25 185 GLY A C 1
ATOM 1410 O O . GLY A 1 185 ? -10.742 3.473 -14.582 1.00 95.25 185 GLY A O 1
ATOM 1411 N N . VAL A 1 186 ? -9.792 4.182 -12.668 1.00 94.44 186 VAL A N 1
ATOM 1412 C CA . VAL A 1 186 ? -9.101 5.350 -13.235 1.00 94.44 186 VAL A CA 1
ATOM 1413 C C . VAL A 1 186 ? -8.037 4.912 -14.237 1.00 94.44 186 VAL A C 1
ATOM 1415 O O . VAL A 1 186 ? -8.004 5.447 -15.346 1.00 94.44 186 VAL A O 1
ATOM 1418 N N . SER A 1 187 ? -7.232 3.901 -13.902 1.00 92.06 187 SER A N 1
ATOM 1419 C CA . SER A 1 187 ? -6.188 3.380 -14.796 1.00 92.06 187 SER A CA 1
ATOM 1420 C C . SER A 1 187 ? -6.774 2.895 -16.125 1.00 92.06 187 SER A C 1
ATOM 1422 O O . SER A 1 187 ? -6.328 3.311 -17.194 1.00 92.06 187 SER A O 1
ATOM 1424 N N . LYS A 1 188 ? -7.850 2.096 -16.073 1.00 91.88 188 LYS A N 1
ATOM 1425 C CA . LYS A 1 188 ? -8.558 1.619 -17.272 1.00 91.88 188 LYS A CA 1
ATOM 1426 C C . LYS A 1 188 ? -9.206 2.756 -18.061 1.00 91.88 188 LYS A C 1
ATOM 1428 O O . LYS A 1 188 ? -9.089 2.794 -19.282 1.00 91.88 188 LYS A O 1
ATOM 1433 N N . ARG A 1 189 ? -9.866 3.704 -17.382 1.00 92.62 189 ARG A N 1
ATOM 1434 C CA . ARG A 1 189 ? -10.463 4.901 -18.010 1.00 92.62 189 ARG A CA 1
ATOM 1435 C C . ARG A 1 189 ? -9.417 5.731 -18.751 1.00 92.62 189 ARG A C 1
ATOM 1437 O O . ARG A 1 189 ? -9.710 6.244 -19.829 1.00 92.62 189 ARG A O 1
ATOM 1444 N N . MET A 1 190 ? -8.232 5.886 -18.169 1.00 91.62 190 MET A N 1
ATOM 1445 C CA . MET A 1 190 ? -7.153 6.664 -18.764 1.00 91.62 190 MET A CA 1
ATOM 1446 C C . MET A 1 190 ? -6.568 5.953 -19.984 1.00 91.62 190 MET A C 1
ATOM 1448 O O . MET A 1 190 ? -6.445 6.572 -21.039 1.00 91.62 190 MET A O 1
ATOM 1452 N N . ALA A 1 191 ? -6.306 4.648 -19.880 1.00 89.81 191 ALA A N 1
ATOM 1453 C CA . ALA A 1 191 ? -5.809 3.857 -21.002 1.00 89.81 191 ALA A CA 1
ATOM 1454 C C . ALA A 1 191 ? -6.802 3.817 -22.178 1.00 89.81 191 ALA A C 1
ATOM 1456 O O . ALA A 1 191 ? -6.407 4.028 -23.323 1.00 89.81 191 ALA A O 1
ATOM 1457 N N . ALA A 1 192 ? -8.101 3.677 -21.888 1.00 87.69 192 ALA A N 1
ATOM 1458 C CA . ALA A 1 192 ? -9.155 3.702 -22.902 1.00 87.69 192 ALA A CA 1
ATOM 1459 C C . ALA A 1 192 ? -9.237 5.040 -23.661 1.00 87.69 192 ALA A C 1
ATOM 1461 O O . ALA A 1 192 ? -9.569 5.052 -24.841 1.00 87.69 192 ALA A O 1
ATOM 1462 N N . ARG A 1 193 ? -8.924 6.172 -23.012 1.00 90.81 193 ARG A N 1
ATOM 1463 C CA . ARG A 1 193 ? -8.865 7.486 -23.681 1.00 90.81 193 ARG A CA 1
ATOM 1464 C C . ARG A 1 193 ? -7.554 7.724 -24.428 1.00 90.81 193 ARG A C 1
ATOM 1466 O O . ARG A 1 193 ? -7.549 8.471 -25.398 1.00 90.81 193 ARG A O 1
ATOM 1473 N N . GLY A 1 194 ? -6.461 7.123 -23.965 1.00 84.81 194 GLY A N 1
ATOM 1474 C CA . GLY A 1 194 ? -5.129 7.272 -24.553 1.00 84.81 194 GLY A CA 1
ATOM 1475 C C . GLY A 1 194 ? -4.847 6.348 -25.739 1.00 84.81 194 GLY A C 1
ATOM 1476 O O . GLY A 1 194 ? -3.784 6.467 -26.337 1.00 84.81 194 GLY A O 1
ATOM 1477 N N . ASN A 1 195 ? -5.761 5.426 -26.073 1.00 78.81 195 ASN A N 1
ATOM 1478 C CA . ASN A 1 195 ? -5.546 4.380 -27.083 1.00 78.81 195 ASN A CA 1
ATOM 1479 C C . ASN A 1 195 ? -4.270 3.546 -26.826 1.00 78.81 195 ASN A C 1
ATOM 1481 O O . ASN A 1 195 ? -3.684 2.974 -27.746 1.00 78.81 195 ASN A O 1
ATOM 1485 N N . TRP A 1 196 ? -3.822 3.485 -25.566 1.00 77.81 196 TRP A N 1
ATOM 1486 C CA . TRP A 1 196 ? -2.704 2.640 -25.171 1.00 77.81 196 TRP A CA 1
ATOM 1487 C C . TRP A 1 196 ? -3.197 1.197 -25.045 1.00 77.81 196 TRP A C 1
ATOM 1489 O O . TRP A 1 196 ? -4.228 0.980 -24.403 1.00 77.81 196 TRP A O 1
ATOM 1499 N N . PRO A 1 197 ? -2.486 0.211 -25.625 1.00 66.94 197 PRO A N 1
ATOM 1500 C CA . PRO A 1 197 ? -2.808 -1.190 -25.402 1.00 66.94 197 PRO A CA 1
ATOM 150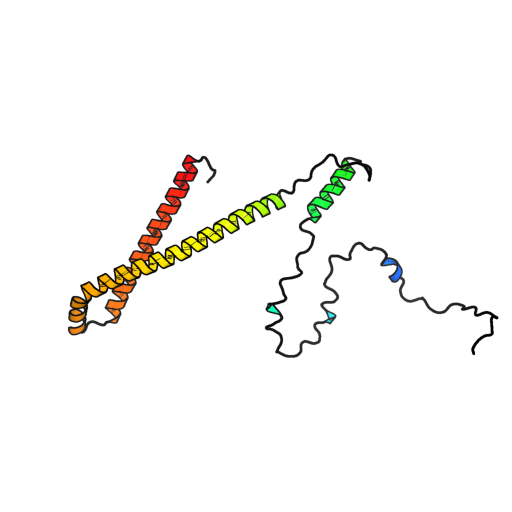1 C C . PRO A 1 197 ? -2.689 -1.480 -23.901 1.00 66.94 197 PRO A C 1
ATOM 1503 O O . PRO A 1 197 ? -1.618 -1.310 -23.317 1.00 66.94 197 PRO A O 1
ATOM 1506 N N . THR A 1 198 ? -3.821 -1.825 -23.286 1.00 55.16 198 THR A N 1
ATOM 1507 C CA . THR A 1 198 ? -3.939 -2.234 -21.878 1.00 55.16 198 THR A CA 1
ATOM 1508 C C . THR A 1 198 ? -3.477 -3.658 -21.665 1.00 55.16 198 THR A C 1
ATOM 1510 O O . THR A 1 198 ? -3.857 -4.498 -22.514 1.00 55.16 198 THR A O 1
#

pLDDT: mean 72.27, std 21.99, range [35.56, 97.81]

Secondary structure (DSSP, 8-state):
------------------S-TTTTTT---S-TTS--SSTTGGGSS----SS-TTTTTTS-SSS---GGGSHHHHHHHHHHHHHTT--TTSPPS-----HHHHHHHHHHHHHHHHHHHHHHHHHHHHHHHHHHHHHHHHHHHHHHHHHHHHHHTT--HHHHHHHHHHHHHHHHHHHHHHHHHHHHHHHHHHHHHHT---

Sequence (198 aa):
MAGLQQSRNVRLAGGSAGRYPWASALRRRQFDHCAPSAALLLRLESLDERSDFAEAIRDRQLRLRCPCRDASSLDAFFLLRQRHRLSDQAEPDFQIRNLAGMRDAAKQSTETIARLLEAVAAISLIVGGIGIANVMLISVTECTREIGIRMAVGGRGRDILFQFLTEAVVLATVGGVIGLTLGIGVSKRMAARGNWPT

Foldseek 3Di:
DDDDDDDDDDDDDDDDPPDDPCPVVVVPPDPPQDDDDPVVVVPPPDDDDDDDPPVVVVPPDPPPPRVCVCVVVVVVVVVVCVVVVDDPPDDDPDDDDDPVVVVVVVVVVVVVVVVVVVVVVVVVVVVVLVVLVVVLVVVCVVCVVVVVVCVVVPDDPVVVVVVSVVVSVVVVVVVVVVVVVVVVVVVVVVCVVVVNDD